Protein AF-A0AAP3EVP5-F1 (afdb_monomer_lite)

Structure (mmCIF, N/CA/C/O backbone):
data_AF-A0AAP3EVP5-F1
#
_entry.id   AF-A0AAP3EVP5-F1
#
loop_
_atom_site.group_PDB
_atom_site.id
_atom_site.type_symbol
_atom_site.label_atom_id
_atom_site.label_alt_id
_atom_site.label_comp_id
_atom_site.label_asym_id
_atom_site.label_entity_id
_atom_site.label_seq_id
_atom_site.pdbx_PDB_ins_code
_atom_site.Cartn_x
_atom_site.Cartn_y
_atom_site.Cartn_z
_atom_site.occupancy
_atom_site.B_iso_or_equiv
_atom_site.auth_seq_id
_atom_site.auth_comp_id
_atom_site.auth_asym_id
_atom_site.auth_atom_id
_atom_site.pdbx_PDB_model_num
ATOM 1 N N . MET A 1 1 ? 20.052 -10.748 -18.688 1.00 80.50 1 MET A N 1
ATOM 2 C CA . MET A 1 1 ? 20.370 -9.342 -18.989 1.00 80.50 1 MET A CA 1
ATOM 3 C C . MET A 1 1 ? 20.156 -8.560 -17.713 1.00 80.50 1 MET A C 1
ATOM 5 O O . MET A 1 1 ? 19.118 -8.753 -17.091 1.00 80.50 1 MET A O 1
ATOM 9 N N . THR A 1 2 ? 21.142 -7.789 -17.277 1.00 87.25 2 THR A N 1
ATOM 10 C CA . THR A 1 2 ? 21.149 -7.128 -15.968 1.00 87.25 2 THR A CA 1
ATOM 11 C C . THR A 1 2 ? 20.485 -5.753 -16.014 1.00 87.25 2 THR A C 1
ATOM 13 O O . THR A 1 2 ? 20.243 -5.170 -17.075 1.00 87.25 2 THR A O 1
ATOM 16 N N . ARG A 1 3 ? 20.226 -5.201 -14.826 1.00 86.94 3 ARG A N 1
ATOM 17 C CA . ARG A 1 3 ? 19.768 -3.822 -14.646 1.00 86.94 3 ARG A CA 1
ATOM 18 C C . ARG A 1 3 ? 20.728 -2.803 -15.273 1.00 86.94 3 ARG A C 1
ATOM 20 O O . ARG A 1 3 ? 20.274 -1.895 -15.963 1.00 86.94 3 ARG A O 1
ATOM 27 N N . GLU A 1 4 ? 22.036 -2.974 -15.092 1.00 89.00 4 GLU A N 1
ATOM 28 C CA . GLU A 1 4 ? 23.057 -2.076 -15.650 1.00 89.00 4 GLU A CA 1
ATOM 29 C C . GLU A 1 4 ? 23.108 -2.124 -17.184 1.00 89.00 4 GLU A C 1
ATOM 31 O O . GLU A 1 4 ? 23.185 -1.080 -17.832 1.00 89.00 4 GLU A O 1
ATOM 36 N N . GLU A 1 5 ? 22.996 -3.319 -17.777 1.00 90.62 5 GLU A N 1
ATOM 37 C CA . GLU A 1 5 ? 22.924 -3.502 -19.233 1.00 90.62 5 GLU A CA 1
ATOM 38 C C . GLU A 1 5 ? 21.717 -2.758 -19.823 1.00 90.62 5 GLU A C 1
ATOM 40 O O . GLU A 1 5 ? 21.868 -1.988 -20.773 1.00 90.62 5 GLU A O 1
ATOM 45 N N . LEU A 1 6 ? 20.535 -2.916 -19.217 1.00 92.00 6 LEU A N 1
ATOM 46 C CA . LEU A 1 6 ? 19.317 -2.208 -19.623 1.00 92.00 6 LEU A CA 1
ATOM 47 C C . LEU A 1 6 ? 19.470 -0.686 -19.503 1.00 92.00 6 LEU A C 1
ATOM 49 O O . LEU A 1 6 ? 19.097 0.040 -20.425 1.00 92.00 6 LEU A O 1
ATOM 53 N N . ILE A 1 7 ? 20.037 -0.191 -18.398 1.00 91.25 7 ILE A N 1
ATOM 54 C CA . ILE A 1 7 ? 20.274 1.246 -18.182 1.00 91.25 7 ILE A CA 1
ATOM 55 C C . ILE A 1 7 ? 21.227 1.812 -19.244 1.00 91.25 7 ILE A C 1
ATOM 57 O O . ILE A 1 7 ? 20.976 2.902 -19.760 1.00 91.25 7 ILE A O 1
ATOM 61 N N . LYS A 1 8 ? 22.273 1.059 -19.607 1.00 93.00 8 LYS A N 1
ATOM 62 C CA . LYS A 1 8 ? 23.271 1.440 -20.616 1.00 93.00 8 LYS A CA 1
ATOM 63 C C . LYS A 1 8 ? 22.720 1.447 -22.047 1.00 93.00 8 LYS A C 1
ATOM 65 O O . LYS A 1 8 ? 23.121 2.305 -22.827 1.00 93.00 8 LYS A O 1
ATOM 70 N N . ILE A 1 9 ? 21.809 0.530 -22.383 1.00 93.38 9 ILE A N 1
ATOM 71 C CA . ILE A 1 9 ? 21.060 0.541 -23.656 1.00 93.38 9 ILE A CA 1
ATOM 72 C C . ILE A 1 9 ? 20.069 1.720 -23.683 1.00 93.38 9 ILE A C 1
ATOM 74 O O . ILE A 1 9 ? 19.937 2.434 -24.675 1.00 93.38 9 ILE A O 1
ATOM 78 N N . GLY A 1 10 ? 19.412 1.980 -22.552 1.00 90.44 10 GLY A N 1
ATOM 79 C CA . GLY A 1 10 ? 18.646 3.196 -22.322 1.00 90.44 10 GLY A CA 1
ATOM 80 C C . GLY A 1 10 ? 17.184 3.152 -22.780 1.00 90.44 10 GLY A C 1
ATOM 81 O O . GLY A 1 10 ? 16.740 2.335 -23.591 1.00 90.44 10 GLY A O 1
ATOM 82 N N . LYS A 1 11 ? 16.410 4.097 -22.233 1.00 92.25 11 LYS A N 1
ATOM 83 C CA . LYS A 1 11 ? 14.936 4.094 -22.217 1.00 92.25 11 LYS A CA 1
ATOM 84 C C . LYS A 1 11 ? 14.270 3.815 -23.571 1.00 92.25 11 LYS A C 1
ATOM 86 O O . LYS A 1 11 ? 13.261 3.116 -23.625 1.00 92.25 11 LYS A O 1
ATOM 91 N N . ARG A 1 12 ? 14.777 4.411 -24.657 1.00 91.12 12 ARG A N 1
ATOM 92 C CA . ARG A 1 12 ? 14.106 4.398 -25.970 1.00 91.12 12 ARG A CA 1
ATOM 93 C C . ARG A 1 12 ? 14.191 3.036 -26.655 1.00 91.12 12 ARG A C 1
ATOM 95 O O . ARG A 1 12 ? 13.197 2.590 -27.217 1.00 91.12 12 ARG A O 1
ATOM 102 N N . GLU A 1 13 ? 15.345 2.382 -26.598 1.00 91.44 13 GLU A N 1
ATOM 103 C CA . GLU A 1 13 ? 15.546 1.078 -27.238 1.00 91.44 13 GLU A CA 1
ATOM 104 C C . GLU A 1 13 ? 14.876 -0.037 -26.431 1.00 91.44 13 GLU A C 1
ATOM 106 O O . GLU A 1 13 ? 14.191 -0.884 -27.010 1.00 91.44 13 GLU A O 1
ATOM 111 N N . VAL A 1 14 ? 14.946 0.040 -25.094 1.00 92.06 14 VAL A N 1
ATOM 112 C CA . VAL A 1 14 ? 14.246 -0.893 -24.197 1.00 92.06 14 VAL A CA 1
ATOM 113 C C . VAL A 1 14 ? 12.721 -0.819 -24.356 1.00 92.06 14 VAL A C 1
ATOM 115 O O . VAL A 1 14 ? 12.060 -1.852 -24.331 1.00 92.06 14 VAL A O 1
ATOM 118 N N . ARG A 1 15 ? 12.140 0.370 -24.583 1.00 91.00 15 ARG A N 1
ATOM 119 C CA . ARG A 1 15 ? 10.693 0.509 -24.852 1.00 91.00 15 ARG A CA 1
ATOM 120 C C . ARG A 1 15 ? 10.271 -0.104 -26.189 1.00 91.00 15 ARG A C 1
ATOM 122 O O . ARG A 1 15 ? 9.171 -0.638 -26.298 1.00 91.00 15 ARG A O 1
ATOM 129 N N . ASN A 1 16 ? 11.115 0.039 -27.208 1.00 91.06 16 ASN A N 1
ATOM 130 C CA . ASN A 1 16 ? 10.747 -0.200 -28.605 1.00 91.06 16 ASN A CA 1
ATOM 131 C C . ASN A 1 16 ? 11.041 -1.628 -29.094 1.00 91.06 16 ASN A C 1
ATOM 133 O O . ASN A 1 16 ? 10.683 -1.960 -30.222 1.00 91.06 16 ASN A O 1
ATOM 137 N N . SER A 1 17 ? 11.686 -2.467 -28.281 1.00 92.25 17 SER A N 1
ATOM 138 C CA . SER A 1 17 ? 12.039 -3.844 -28.638 1.00 92.25 17 SER A CA 1
ATOM 139 C C . SER A 1 17 ? 11.478 -4.837 -27.618 1.00 92.25 17 SER A C 1
ATOM 141 O O . SER A 1 17 ? 11.663 -4.693 -26.411 1.00 92.25 17 SER A O 1
ATOM 143 N N . ALA A 1 18 ? 10.761 -5.855 -28.105 1.00 90.44 18 ALA A N 1
ATOM 144 C CA . ALA A 1 18 ? 10.004 -6.771 -27.248 1.00 90.44 18 ALA A CA 1
ATOM 145 C C . ALA A 1 18 ? 10.896 -7.537 -26.254 1.00 90.44 18 ALA A C 1
ATOM 147 O O . ALA A 1 18 ? 10.568 -7.619 -25.073 1.00 90.44 18 ALA A O 1
ATOM 148 N N . SER A 1 19 ? 12.054 -8.022 -26.710 1.00 92.25 19 SER A N 1
ATOM 149 C CA . SER A 1 19 ? 13.013 -8.777 -25.894 1.00 92.25 19 SER A CA 1
ATOM 150 C C . SER A 1 19 ? 13.627 -7.948 -24.761 1.00 92.25 19 SER A C 1
ATOM 152 O O . SER A 1 19 ? 13.740 -8.437 -23.637 1.00 92.25 19 SER A O 1
ATOM 154 N N . LEU A 1 20 ? 13.983 -6.684 -25.017 1.00 92.62 20 LEU A N 1
ATOM 155 C CA . LEU A 1 20 ? 14.484 -5.790 -23.968 1.00 92.62 20 LEU A CA 1
ATOM 156 C C . LEU A 1 20 ? 13.368 -5.381 -23.001 1.00 92.62 20 LEU A C 1
ATOM 158 O O . LEU A 1 20 ? 13.608 -5.288 -21.799 1.00 92.62 20 LEU A O 1
ATOM 162 N N . LEU A 1 21 ? 12.142 -5.183 -23.496 1.00 92.00 21 LEU A N 1
ATOM 163 C CA . LEU A 1 21 ? 10.987 -4.863 -22.658 1.00 92.00 21 LEU A CA 1
ATOM 164 C C . LEU A 1 21 ? 10.613 -6.025 -21.720 1.00 92.00 21 LEU A C 1
ATOM 166 O O . LEU A 1 21 ? 10.179 -5.791 -20.593 1.00 92.00 21 LEU A O 1
ATOM 170 N N . GLU A 1 22 ? 10.792 -7.274 -22.154 1.00 91.50 22 GLU A N 1
ATOM 171 C CA . GLU A 1 22 ? 10.637 -8.462 -21.307 1.00 91.50 22 GLU A CA 1
ATOM 172 C C . GLU A 1 22 ? 11.766 -8.594 -20.281 1.00 91.50 22 GLU A C 1
ATOM 174 O O . GLU A 1 22 ? 11.477 -8.762 -19.096 1.00 91.50 22 GLU A O 1
ATOM 179 N N . ALA A 1 23 ? 13.026 -8.407 -20.686 1.00 92.19 23 ALA A N 1
ATOM 180 C CA . ALA A 1 23 ? 14.152 -8.348 -19.750 1.00 92.19 23 ALA A CA 1
ATOM 181 C C . ALA A 1 23 ? 13.962 -7.249 -18.684 1.00 92.19 23 ALA A C 1
ATOM 183 O O . ALA A 1 23 ? 14.201 -7.482 -17.500 1.00 92.19 23 ALA A O 1
ATOM 184 N N . TYR A 1 24 ? 13.448 -6.080 -19.078 1.00 92.75 24 TYR A N 1
ATOM 185 C CA . TYR A 1 24 ? 13.076 -5.000 -18.164 1.00 92.75 24 TYR A CA 1
ATOM 186 C C . TYR A 1 24 ? 11.949 -5.394 -17.201 1.00 92.75 24 TYR A C 1
ATOM 188 O O . TYR A 1 24 ? 12.058 -5.104 -16.014 1.00 92.75 24 TYR A O 1
ATOM 196 N N . LYS A 1 25 ? 10.894 -6.091 -17.652 1.00 91.19 25 LYS A N 1
ATOM 197 C CA . LYS A 1 25 ? 9.834 -6.592 -16.751 1.00 91.19 25 LYS A CA 1
ATOM 198 C C . LYS A 1 25 ? 10.385 -7.549 -15.692 1.00 91.19 25 LYS A C 1
ATOM 200 O O . LYS A 1 25 ? 9.933 -7.486 -14.551 1.00 91.19 25 LYS A O 1
ATOM 205 N N . VAL A 1 26 ? 11.334 -8.414 -16.060 1.00 91.44 26 VAL A N 1
ATOM 206 C CA . VAL A 1 26 ? 11.997 -9.341 -15.128 1.00 91.44 26 VAL A CA 1
ATOM 207 C C . VAL A 1 26 ? 12.836 -8.560 -14.115 1.00 91.44 26 VAL A C 1
ATOM 209 O O . VAL A 1 26 ? 12.528 -8.615 -12.928 1.00 91.44 26 VAL A O 1
ATOM 212 N N . ALA A 1 27 ? 13.783 -7.737 -14.574 1.00 89.69 27 ALA A N 1
ATOM 213 C CA . ALA A 1 27 ? 14.653 -6.950 -13.695 1.00 89.69 27 ALA A CA 1
ATOM 214 C C . ALA A 1 27 ? 13.875 -5.963 -12.799 1.00 89.69 27 ALA A C 1
ATOM 216 O O . ALA A 1 27 ? 14.237 -5.738 -11.648 1.00 89.69 27 ALA A O 1
ATOM 217 N N . TYR A 1 28 ? 12.777 -5.382 -13.293 1.00 89.69 28 TYR A N 1
ATOM 218 C CA . TYR A 1 28 ? 11.894 -4.529 -12.491 1.00 89.69 28 TYR A CA 1
ATOM 219 C C . TYR A 1 28 ? 11.152 -5.341 -11.417 1.00 89.69 28 TYR A C 1
ATOM 221 O O . TYR A 1 28 ? 11.022 -4.881 -10.284 1.00 89.69 28 TYR A O 1
ATOM 229 N N . LYS A 1 29 ? 10.694 -6.561 -11.736 1.00 87.81 29 LYS A N 1
ATOM 230 C CA . LYS A 1 29 ? 10.041 -7.451 -10.765 1.00 87.81 29 LYS A CA 1
ATOM 231 C C . LYS A 1 29 ? 11.017 -7.956 -9.701 1.00 87.81 29 LYS A C 1
ATOM 233 O O . LYS A 1 29 ? 10.625 -8.048 -8.545 1.00 87.81 29 LYS A O 1
ATOM 238 N N . GLU A 1 30 ? 12.258 -8.258 -10.068 1.00 86.12 30 GLU A N 1
ATOM 239 C CA . GLU A 1 30 ? 13.324 -8.607 -9.118 1.00 86.12 30 GLU A CA 1
ATOM 240 C C . GLU A 1 30 ? 13.597 -7.441 -8.156 1.00 86.12 30 GLU A C 1
ATOM 242 O O . GLU A 1 30 ? 13.648 -7.634 -6.946 1.00 86.12 30 GLU A O 1
ATOM 247 N N . LEU A 1 31 ? 13.669 -6.214 -8.682 1.00 84.00 31 LEU A N 1
ATOM 248 C CA . LEU A 1 31 ? 13.986 -5.010 -7.914 1.00 84.00 31 LEU A CA 1
ATOM 249 C C . LEU A 1 31 ? 12.838 -4.512 -7.013 1.00 84.00 31 LEU A C 1
ATOM 251 O O . LEU A 1 31 ? 13.094 -4.002 -5.927 1.00 84.00 31 LEU A O 1
ATOM 255 N N . PHE A 1 32 ? 11.578 -4.628 -7.451 1.00 83.00 32 PHE A N 1
ATOM 256 C CA . PHE A 1 32 ? 10.405 -4.057 -6.762 1.00 83.00 32 PHE A CA 1
ATOM 257 C C . PHE A 1 32 ? 9.359 -5.095 -6.299 1.00 83.00 32 PHE A C 1
ATOM 259 O O . PHE A 1 32 ? 8.282 -4.718 -5.828 1.00 83.00 32 PHE A O 1
ATOM 266 N N . GLY A 1 33 ? 9.600 -6.393 -6.492 1.00 79.94 33 GLY A N 1
ATOM 267 C CA . GLY A 1 33 ? 8.668 -7.488 -6.176 1.00 79.94 33 GLY A CA 1
ATOM 268 C C . GLY A 1 33 ? 7.439 -7.614 -7.097 1.00 79.94 33 GLY A C 1
ATOM 269 O O . GLY A 1 33 ? 6.710 -8.604 -7.018 1.00 79.94 33 GLY A O 1
ATOM 270 N N . HIS A 1 34 ? 7.190 -6.649 -7.990 1.00 82.25 34 HIS A N 1
ATOM 271 C CA . HIS A 1 34 ? 6.000 -6.583 -8.848 1.00 82.25 34 HIS A CA 1
ATOM 272 C C . HIS A 1 34 ? 6.337 -6.118 -10.271 1.00 82.25 34 HIS A C 1
ATOM 274 O O . HIS A 1 34 ? 7.336 -5.448 -10.494 1.00 82.25 34 HIS A O 1
ATOM 280 N N . ILE A 1 35 ? 5.490 -6.462 -11.245 1.00 85.38 35 ILE A N 1
ATOM 281 C CA . ILE A 1 35 ? 5.608 -6.007 -12.644 1.00 85.38 35 ILE A CA 1
ATOM 282 C C . ILE A 1 35 ? 4.896 -4.642 -12.782 1.00 85.38 35 ILE A C 1
ATOM 284 O O . ILE A 1 35 ? 3.861 -4.460 -12.134 1.00 85.38 35 ILE A O 1
ATOM 288 N N . PRO A 1 36 ? 5.378 -3.687 -13.609 1.00 81.50 36 PRO A N 1
ATOM 289 C CA . PRO A 1 36 ? 4.690 -2.408 -13.806 1.00 81.50 36 PRO A CA 1
ATOM 290 C C . PRO A 1 36 ? 3.262 -2.598 -14.355 1.00 81.50 36 PRO A C 1
ATOM 292 O O . PRO A 1 36 ? 3.080 -3.403 -15.274 1.00 81.50 36 PRO A O 1
ATOM 295 N N . PRO A 1 37 ? 2.254 -1.844 -13.870 1.00 74.56 37 PRO A N 1
ATOM 296 C CA . PRO A 1 37 ? 0.842 -2.098 -14.181 1.00 74.56 37 PRO A CA 1
ATOM 297 C C . PRO A 1 37 ? 0.492 -1.895 -15.662 1.00 74.56 37 PRO A C 1
ATOM 299 O O . PRO A 1 37 ? -0.393 -2.569 -16.182 1.00 74.56 37 PRO A O 1
ATOM 302 N N . CYS A 1 38 ? 1.194 -1.003 -16.370 1.00 81.69 38 CYS A N 1
ATOM 303 C CA . CYS A 1 38 ? 1.135 -0.930 -17.827 1.00 81.69 38 CYS A CA 1
ATOM 304 C C . CYS A 1 38 ? 2.479 -0.470 -18.415 1.00 81.69 38 CYS A C 1
ATOM 306 O O . CYS A 1 38 ? 2.752 0.726 -18.525 1.00 81.69 38 CYS A O 1
ATOM 308 N N . THR A 1 39 ? 3.284 -1.416 -18.911 1.00 79.50 39 THR A N 1
ATOM 309 C CA . THR A 1 39 ? 4.597 -1.147 -19.543 1.00 79.50 39 THR A CA 1
ATOM 310 C C . THR A 1 39 ? 4.547 -0.343 -20.850 1.00 79.50 39 THR A C 1
ATOM 312 O O . THR A 1 39 ? 5.590 -0.091 -21.441 1.00 79.50 39 THR A O 1
ATOM 315 N N . GLY A 1 40 ? 3.363 0.061 -21.320 1.00 78.50 40 GLY A N 1
ATOM 316 C CA . GLY A 1 40 ? 3.199 1.058 -22.384 1.00 78.50 40 GLY A CA 1
ATOM 317 C C . GLY A 1 40 ? 2.794 2.445 -21.864 1.00 78.50 40 GLY A C 1
ATOM 318 O O . GLY A 1 40 ? 3.265 3.450 -22.396 1.00 78.50 40 GLY A O 1
ATOM 319 N N . CYS A 1 41 ? 1.965 2.487 -20.814 1.00 83.06 41 CYS A N 1
ATOM 320 C CA . CYS A 1 41 ? 1.294 3.678 -20.292 1.00 83.06 41 CYS A CA 1
ATOM 321 C C . CYS A 1 41 ? 2.154 4.426 -19.262 1.00 83.06 41 CYS A C 1
ATOM 323 O O . CYS A 1 41 ? 2.320 5.637 -19.351 1.00 83.06 41 CYS A O 1
ATOM 325 N N . THR A 1 42 ? 2.705 3.703 -18.281 1.00 86.44 42 THR A N 1
ATOM 326 C CA . THR A 1 42 ? 3.456 4.273 -17.146 1.00 86.44 42 THR A CA 1
ATOM 327 C C . THR A 1 42 ? 4.973 4.163 -17.315 1.00 86.44 42 THR A C 1
ATOM 329 O O . THR A 1 42 ? 5.722 4.673 -16.482 1.00 86.44 42 THR A O 1
ATOM 332 N N . PHE A 1 43 ? 5.430 3.576 -18.430 1.00 91.06 43 PHE A N 1
ATOM 333 C CA . PHE A 1 43 ? 6.831 3.247 -18.717 1.00 91.06 43 PHE A CA 1
ATOM 334 C C . PHE A 1 43 ? 7.823 4.380 -18.435 1.00 91.06 43 PHE A C 1
ATOM 336 O O . PHE A 1 43 ? 8.871 4.132 -17.859 1.00 91.06 43 PHE A O 1
ATOM 343 N N . ASP A 1 44 ? 7.518 5.629 -18.795 1.00 89.19 44 ASP A N 1
ATOM 344 C CA . ASP A 1 44 ? 8.443 6.745 -18.561 1.00 89.19 44 ASP A CA 1
ATOM 345 C C . ASP A 1 44 ? 8.611 7.092 -17.070 1.00 89.19 44 ASP A C 1
ATOM 347 O O . ASP A 1 44 ? 9.689 7.521 -16.659 1.00 89.19 44 ASP A O 1
ATOM 351 N N . SER A 1 45 ? 7.578 6.869 -16.251 1.00 87.62 45 SER A N 1
ATOM 352 C CA . SER A 1 45 ? 7.650 7.002 -14.791 1.00 87.62 45 SER A CA 1
ATOM 353 C C . SER A 1 45 ? 8.366 5.804 -14.170 1.00 87.62 45 SER A C 1
ATOM 355 O O . SER A 1 45 ? 9.268 5.976 -13.352 1.00 87.62 45 SER A O 1
ATOM 357 N N . ASP A 1 46 ? 8.011 4.591 -14.593 1.00 88.62 46 ASP A N 1
ATOM 358 C CA . ASP A 1 46 ? 8.560 3.349 -14.042 1.00 88.62 46 ASP A CA 1
ATOM 359 C C . ASP A 1 46 ? 10.026 3.138 -14.447 1.00 88.62 46 ASP A C 1
ATOM 361 O O . ASP A 1 46 ? 10.823 2.638 -13.657 1.00 88.62 46 ASP A O 1
ATOM 365 N N . TRP A 1 47 ? 10.436 3.615 -15.623 1.00 91.38 47 TRP A N 1
ATOM 366 C CA . TRP A 1 47 ? 11.841 3.725 -16.009 1.00 91.38 47 TRP A CA 1
ATOM 367 C C . TRP A 1 47 ? 12.604 4.672 -15.080 1.00 91.38 47 TRP A C 1
ATOM 369 O O . TRP A 1 47 ? 13.662 4.323 -14.564 1.00 91.38 47 TRP A O 1
ATOM 379 N N . ASN A 1 48 ? 12.051 5.857 -14.807 1.00 90.06 48 ASN A N 1
ATOM 380 C CA . ASN A 1 48 ? 12.686 6.819 -13.909 1.00 90.06 48 ASN A CA 1
ATOM 381 C C . ASN A 1 48 ? 12.779 6.293 -12.463 1.00 90.06 48 ASN A C 1
ATOM 383 O O . ASN A 1 48 ? 13.735 6.625 -11.766 1.00 90.06 48 ASN A O 1
ATOM 387 N N . LYS A 1 49 ? 11.855 5.431 -12.015 1.00 87.38 49 LYS A N 1
ATOM 388 C CA . LYS A 1 49 ? 11.998 4.679 -10.753 1.00 87.38 49 LYS A CA 1
ATOM 389 C C . LYS A 1 49 ? 13.119 3.641 -10.855 1.00 87.38 49 LYS A C 1
ATOM 391 O O . LYS A 1 49 ? 13.979 3.594 -9.988 1.00 87.38 49 LYS A O 1
ATOM 396 N N . PHE A 1 50 ? 13.143 2.850 -11.928 1.00 88.81 50 PHE A N 1
ATOM 397 C CA . PHE A 1 50 ? 14.111 1.771 -12.158 1.00 88.81 50 PHE A CA 1
ATOM 398 C C . PHE A 1 50 ? 15.571 2.246 -12.245 1.00 88.81 50 PHE A C 1
ATOM 400 O O . PHE A 1 50 ? 16.467 1.544 -11.776 1.00 88.81 50 PHE A O 1
ATOM 407 N N . ILE A 1 51 ? 15.831 3.442 -12.788 1.00 90.44 51 ILE A N 1
ATOM 408 C CA . ILE A 1 51 ? 17.190 4.014 -12.821 1.00 90.44 51 ILE A CA 1
ATOM 409 C C . ILE A 1 51 ? 17.593 4.653 -11.485 1.00 90.44 51 ILE A C 1
ATOM 411 O O . ILE A 1 51 ? 18.720 4.460 -11.048 1.00 90.44 51 ILE A O 1
ATOM 415 N N . ASN A 1 52 ? 16.678 5.358 -10.806 1.00 84.62 52 ASN A N 1
ATOM 416 C CA . ASN A 1 52 ? 16.973 6.048 -9.540 1.00 84.62 52 ASN A CA 1
ATOM 417 C C . ASN A 1 52 ? 16.857 5.143 -8.301 1.00 84.62 52 ASN A C 1
ATOM 419 O O . ASN A 1 52 ? 17.207 5.550 -7.194 1.00 84.62 52 ASN A O 1
ATOM 423 N N . ALA A 1 53 ? 16.362 3.919 -8.479 1.00 77.75 53 ALA A N 1
ATOM 424 C CA . ALA A 1 53 ? 16.376 2.867 -7.482 1.00 77.75 53 ALA A CA 1
ATOM 425 C C . ALA A 1 53 ? 17.797 2.640 -6.948 1.00 77.75 53 ALA A C 1
ATOM 427 O O . ALA A 1 53 ? 18.706 2.268 -7.688 1.00 77.75 53 ALA A O 1
ATOM 428 N N . ASN A 1 54 ? 17.985 2.824 -5.648 1.00 68.12 54 ASN A N 1
ATOM 429 C CA . ASN A 1 54 ? 19.178 2.348 -4.967 1.00 68.12 54 ASN A CA 1
ATOM 430 C C . ASN A 1 54 ? 18.786 1.042 -4.274 1.00 68.12 54 ASN A C 1
ATOM 432 O O . ASN A 1 54 ? 17.816 1.041 -3.518 1.00 68.12 54 ASN A O 1
ATOM 436 N N . GLU A 1 55 ? 19.484 -0.061 -4.539 1.00 57.69 55 GLU A N 1
ATOM 437 C CA . GLU A 1 55 ? 19.109 -1.390 -4.018 1.00 57.69 55 GLU A CA 1
ATOM 438 C C . GLU A 1 55 ? 19.089 -1.397 -2.479 1.00 57.69 55 GLU A C 1
ATOM 440 O O . GLU A 1 55 ? 18.149 -1.896 -1.869 1.00 57.69 55 GLU A O 1
ATOM 445 N N . ASN A 1 56 ? 20.009 -0.652 -1.857 1.00 54.44 56 ASN A N 1
ATOM 446 C CA . ASN A 1 56 ? 20.046 -0.392 -0.412 1.00 54.44 56 ASN A CA 1
ATOM 447 C C . ASN A 1 56 ? 18.791 0.315 0.157 1.00 54.44 56 ASN A C 1
ATOM 449 O O . ASN A 1 56 ? 18.547 0.244 1.362 1.00 54.44 56 ASN A O 1
ATOM 453 N N . ASN A 1 57 ? 18.006 1.002 -0.684 1.00 51.97 57 ASN A N 1
ATOM 454 C CA . ASN A 1 57 ? 16.786 1.718 -0.293 1.00 51.97 57 ASN A CA 1
ATOM 455 C C . ASN A 1 57 ? 15.496 0.946 -0.611 1.00 51.97 57 ASN A C 1
ATOM 457 O O . ASN A 1 57 ? 14.455 1.277 -0.045 1.00 51.97 57 ASN A O 1
ATOM 461 N N . ILE A 1 58 ? 15.524 -0.073 -1.480 1.00 54.00 58 ILE A N 1
ATOM 462 C CA . ILE A 1 58 ? 14.338 -0.894 -1.768 1.00 54.00 58 ILE A CA 1
ATOM 463 C C . ILE A 1 58 ? 14.346 -2.114 -0.850 1.00 54.00 58 ILE A C 1
ATOM 465 O O . ILE A 1 58 ? 14.503 -3.258 -1.268 1.00 54.00 58 ILE A O 1
ATOM 469 N N . LYS A 1 59 ? 14.134 -1.851 0.443 1.00 49.31 59 LYS A N 1
ATOM 470 C CA . LYS A 1 59 ? 13.839 -2.891 1.433 1.00 49.31 59 LYS A CA 1
ATOM 471 C C . LYS A 1 59 ? 12.419 -3.424 1.234 1.00 49.31 59 LYS A C 1
ATOM 473 O O . LYS A 1 59 ? 11.518 -3.159 2.029 1.00 49.31 59 LYS A O 1
ATOM 478 N N . THR A 1 60 ? 12.225 -4.204 0.174 1.00 49.78 60 THR A N 1
ATOM 479 C CA . THR A 1 60 ? 11.112 -5.153 0.093 1.00 49.78 60 THR A CA 1
ATOM 480 C C . THR A 1 60 ? 11.346 -6.189 1.191 1.00 49.78 60 THR A C 1
ATOM 482 O O . THR A 1 60 ? 12.117 -7.119 0.993 1.00 49.78 60 THR A O 1
ATOM 485 N N . MET A 1 61 ? 10.774 -5.982 2.384 1.00 51.44 61 MET A N 1
ATOM 486 C CA . MET A 1 61 ? 11.023 -6.883 3.515 1.00 51.44 61 MET A CA 1
ATOM 487 C C . MET A 1 61 ? 10.517 -8.286 3.178 1.00 51.44 61 MET A C 1
ATOM 489 O O . MET A 1 61 ? 9.318 -8.479 2.971 1.00 51.44 61 MET A O 1
ATOM 493 N N . GLU A 1 62 ? 11.445 -9.241 3.103 1.00 57.12 62 GLU A N 1
ATOM 494 C CA . GLU A 1 62 ? 11.182 -10.616 2.660 1.00 57.12 62 GLU A CA 1
ATOM 495 C C . GLU A 1 62 ? 10.282 -11.375 3.643 1.00 57.12 62 GLU A C 1
ATOM 497 O O . GLU A 1 62 ? 9.470 -12.202 3.231 1.00 57.12 62 GLU A O 1
ATOM 502 N N . ASN A 1 63 ? 10.371 -11.026 4.930 1.00 65.00 63 ASN A N 1
ATOM 503 C CA . ASN A 1 63 ? 9.525 -11.544 5.996 1.00 65.00 63 ASN A CA 1
ATOM 504 C C . ASN A 1 63 ? 8.609 -10.426 6.519 1.00 65.00 63 ASN A C 1
ATOM 506 O O . ASN A 1 63 ? 9.089 -9.416 7.034 1.00 65.00 63 ASN A O 1
ATOM 510 N N . LYS A 1 64 ? 7.294 -10.633 6.399 1.00 75.44 64 LYS A N 1
ATOM 511 C CA . LYS A 1 64 ? 6.245 -9.910 7.136 1.00 75.44 64 LYS A CA 1
ATOM 512 C C . LYS A 1 64 ? 5.441 -10.952 7.906 1.00 75.44 64 LYS A C 1
ATOM 514 O O . LYS A 1 64 ? 5.155 -12.002 7.326 1.00 75.44 64 LYS A O 1
ATOM 519 N N . THR A 1 65 ? 5.072 -10.701 9.160 1.00 84.81 65 THR A N 1
ATOM 520 C CA . THR A 1 65 ? 4.266 -11.682 9.924 1.00 84.81 65 THR A CA 1
ATOM 521 C C . THR A 1 65 ? 2.778 -11.562 9.575 1.00 84.81 65 THR A C 1
ATOM 523 O O . THR A 1 65 ? 2.061 -12.561 9.476 1.00 84.81 65 THR A O 1
ATOM 526 N N . PHE A 1 66 ? 2.332 -10.338 9.276 1.00 85.88 66 PHE A N 1
ATOM 527 C CA . PHE A 1 66 ? 0.958 -10.032 8.891 1.00 85.88 66 PHE A CA 1
ATOM 528 C C . PHE A 1 66 ? 0.628 -10.319 7.418 1.00 85.88 66 PHE A C 1
ATOM 530 O O . PHE A 1 66 ? 1.483 -10.386 6.532 1.00 85.88 66 PHE A O 1
ATOM 537 N N . LYS A 1 67 ? -0.676 -10.385 7.127 1.00 86.75 67 LYS A N 1
ATOM 538 C CA . LYS A 1 67 ? -1.222 -10.452 5.768 1.00 86.75 67 LYS A CA 1
ATOM 539 C C . LYS A 1 67 ? -2.514 -9.652 5.665 1.00 86.75 67 LYS A C 1
ATOM 541 O O . LYS A 1 67 ? -3.460 -9.921 6.397 1.00 86.75 67 LYS A O 1
ATOM 546 N N . LEU A 1 68 ? -2.575 -8.715 4.725 1.00 89.44 68 LEU A N 1
ATOM 547 C CA . LEU A 1 68 ? -3.766 -7.909 4.432 1.00 89.44 68 LEU A CA 1
ATOM 548 C C . LEU A 1 68 ? -4.757 -8.672 3.535 1.00 89.44 68 LEU A C 1
ATOM 550 O O . LEU A 1 68 ? -4.386 -9.650 2.877 1.00 89.44 68 LEU A O 1
ATOM 554 N N . PHE A 1 69 ? -6.010 -8.214 3.490 1.00 86.62 69 PHE A N 1
ATOM 555 C CA . PHE A 1 69 ? -6.978 -8.655 2.476 1.00 86.62 69 PHE A CA 1
ATOM 556 C C . PHE A 1 69 ? -6.776 -7.964 1.117 1.00 86.62 69 PHE A C 1
ATOM 558 O O . PHE A 1 69 ? -6.895 -8.631 0.090 1.00 86.62 69 PHE A O 1
ATOM 565 N N . ASP A 1 70 ? -6.426 -6.673 1.099 1.00 86.06 70 ASP A N 1
ATOM 566 C CA . ASP A 1 70 ? -6.163 -5.902 -0.123 1.00 86.06 70 ASP A CA 1
ATOM 567 C C . ASP A 1 70 ? -4.813 -5.173 -0.038 1.00 86.06 70 ASP A C 1
ATOM 569 O O . ASP A 1 70 ? -4.622 -4.237 0.732 1.00 86.06 70 ASP A O 1
ATOM 573 N N . ASN A 1 71 ? -3.851 -5.585 -0.862 1.00 85.62 71 ASN A N 1
ATOM 574 C CA . ASN A 1 71 ? -2.524 -4.969 -0.882 1.00 85.62 71 ASN A CA 1
ATOM 575 C C . ASN A 1 71 ? -2.465 -3.668 -1.713 1.00 85.62 71 ASN A C 1
ATOM 577 O O . ASN A 1 71 ? -1.433 -2.997 -1.696 1.00 85.62 71 ASN A O 1
ATOM 581 N N . SER A 1 72 ? -3.506 -3.331 -2.478 1.00 81.00 72 SER A N 1
ATOM 582 C CA . SER A 1 72 ? -3.491 -2.246 -3.471 1.00 81.00 72 SER A CA 1
ATOM 583 C C . SER A 1 72 ? -3.879 -0.873 -2.912 1.00 81.00 72 SER A C 1
ATOM 585 O O . SER A 1 72 ? -3.443 0.148 -3.447 1.00 81.00 72 SER A O 1
ATOM 587 N N . ILE A 1 73 ? -4.656 -0.835 -1.827 1.00 86.00 73 ILE A N 1
ATOM 588 C CA . ILE A 1 73 ? -5.177 0.401 -1.227 1.00 86.00 73 ILE A CA 1
ATOM 589 C C . ILE A 1 73 ? -4.148 1.138 -0.351 1.00 86.00 73 ILE A C 1
ATOM 591 O O . ILE A 1 73 ? -3.122 0.586 0.060 1.00 86.00 73 ILE A O 1
ATOM 595 N N . ILE A 1 74 ? -4.441 2.413 -0.063 1.00 91.25 74 ILE A N 1
ATOM 596 C CA . ILE A 1 74 ? -3.642 3.279 0.813 1.00 91.25 74 ILE A CA 1
ATOM 597 C C . ILE A 1 74 ? -4.189 3.211 2.241 1.00 91.25 74 ILE A C 1
ATOM 599 O O . ILE A 1 74 ? -5.267 3.725 2.538 1.00 91.25 74 ILE A O 1
ATOM 603 N N . TYR A 1 75 ? -3.392 2.657 3.143 1.00 92.81 75 TYR A N 1
ATOM 604 C CA . TYR A 1 75 ? -3.655 2.617 4.574 1.00 92.81 75 TYR A CA 1
ATOM 605 C C . TYR A 1 75 ? -3.186 3.929 5.217 1.00 92.81 75 TYR A C 1
ATOM 607 O O . TYR A 1 75 ? -2.079 4.395 4.945 1.00 92.81 75 TYR A O 1
ATOM 615 N N . THR A 1 76 ? -4.032 4.552 6.046 1.00 93.94 76 THR A N 1
ATOM 616 C CA . THR A 1 76 ? -3.771 5.864 6.676 1.00 93.94 76 THR A CA 1
ATOM 617 C C . THR A 1 76 ? -4.148 5.867 8.158 1.00 93.94 76 THR A C 1
ATOM 619 O O . THR A 1 76 ? -5.312 5.637 8.483 1.00 93.94 76 THR A O 1
ATOM 622 N N . TYR A 1 77 ? -3.209 6.205 9.044 1.00 93.75 77 TYR A N 1
ATOM 623 C CA . TYR A 1 77 ? -3.500 6.577 10.438 1.00 93.75 77 TYR A CA 1
ATOM 624 C C . TYR A 1 77 ? -3.063 8.024 10.714 1.00 93.75 77 TYR A C 1
ATOM 626 O O . TYR A 1 77 ? -2.512 8.690 9.838 1.00 93.75 77 TYR A O 1
ATOM 634 N N . HIS A 1 78 ? -3.343 8.535 11.914 1.00 91.38 78 HIS A N 1
ATOM 635 C CA . HIS A 1 78 ? -2.918 9.872 12.334 1.00 91.38 78 HIS A CA 1
ATOM 636 C C . HIS A 1 78 ? -1.993 9.787 13.544 1.00 91.38 78 HIS A C 1
ATOM 638 O O . HIS A 1 78 ? -2.349 9.189 14.558 1.00 91.38 78 HIS A O 1
ATOM 644 N N . GLU A 1 79 ? -0.841 10.441 13.453 1.00 89.81 79 GLU A N 1
ATOM 645 C CA . GLU A 1 79 ? 0.143 10.547 14.528 1.00 89.81 79 GLU A CA 1
ATOM 646 C C . GLU A 1 79 ? 0.205 11.983 15.062 1.00 89.81 79 GLU A C 1
ATOM 648 O O . GLU A 1 79 ? 0.003 12.936 14.309 1.00 89.81 79 GLU A O 1
ATOM 653 N N . LYS A 1 80 ? 0.468 12.164 16.362 1.00 87.00 80 LYS A N 1
ATOM 654 C CA . LYS A 1 80 ? 0.726 13.491 16.939 1.00 87.00 80 LYS A CA 1
ATOM 655 C C . LYS A 1 80 ? 2.198 13.845 16.740 1.00 87.00 80 LYS A C 1
ATOM 657 O O . LYS A 1 80 ? 3.068 13.114 17.202 1.00 87.00 80 LYS A O 1
ATOM 662 N N . ASN A 1 81 ? 2.483 14.982 16.113 1.00 87.31 81 ASN A N 1
ATOM 663 C CA . ASN A 1 81 ? 3.846 15.504 16.05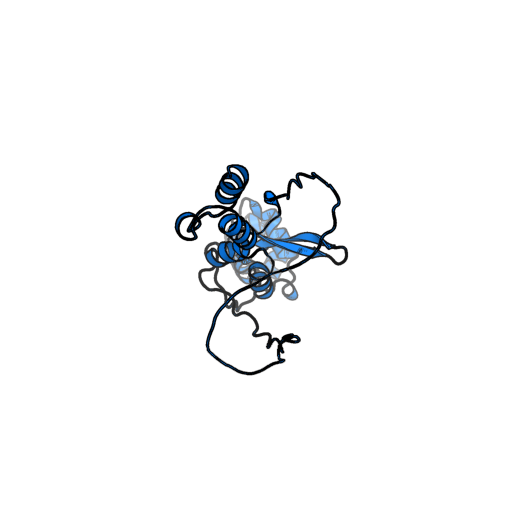3 1.00 87.31 81 ASN A CA 1
ATOM 664 C C . ASN A 1 81 ? 4.281 16.114 17.406 1.00 87.31 81 ASN A C 1
ATOM 666 O O . ASN A 1 81 ? 3.476 16.269 18.325 1.00 87.31 81 ASN A O 1
ATOM 670 N N . LYS A 1 82 ? 5.551 16.534 17.511 1.00 85.06 82 LYS A N 1
ATOM 671 C CA . LYS A 1 82 ? 6.117 17.185 18.715 1.00 85.06 82 LYS A CA 1
ATOM 672 C C . LYS A 1 82 ? 5.417 18.496 19.130 1.00 85.06 82 LYS A C 1
ATOM 674 O O . LYS A 1 82 ? 5.674 18.994 20.218 1.00 85.06 82 LYS A O 1
ATOM 679 N N . SER A 1 83 ? 4.547 19.047 18.284 1.00 84.44 83 SER A N 1
ATOM 680 C CA . SER A 1 83 ? 3.728 20.242 18.535 1.00 84.44 83 SER A CA 1
ATOM 681 C C . SER A 1 83 ? 2.251 19.906 18.808 1.00 84.44 83 SER A C 1
ATOM 683 O O . SER A 1 83 ? 1.414 20.800 18.802 1.00 84.44 83 SER A O 1
ATOM 685 N N . GLY A 1 84 ? 1.904 18.625 18.990 1.00 85.38 84 GLY A N 1
ATOM 686 C CA . GLY A 1 84 ? 0.540 18.146 19.252 1.00 85.38 84 GLY A CA 1
ATOM 687 C C . GLY A 1 84 ? -0.363 17.993 18.019 1.00 85.38 84 GLY A C 1
ATOM 688 O O . GLY A 1 84 ? -1.432 17.386 18.123 1.00 85.38 84 GLY A O 1
ATOM 689 N N . ASN A 1 85 ? 0.059 18.476 16.846 1.00 88.25 85 ASN A N 1
ATOM 690 C CA . ASN A 1 85 ? -0.736 18.441 15.617 1.00 88.25 85 ASN A CA 1
ATOM 691 C C . ASN A 1 85 ? -0.830 17.019 15.046 1.00 88.25 85 ASN A C 1
ATOM 693 O O . ASN A 1 85 ? 0.171 16.305 14.971 1.00 88.25 85 ASN A O 1
ATOM 697 N N . LYS A 1 86 ? -2.028 16.630 14.591 1.00 88.38 86 LYS A N 1
ATOM 698 C CA . LYS A 1 86 ? -2.271 15.344 13.918 1.00 88.38 86 LYS A CA 1
ATOM 699 C C . LYS A 1 86 ? -1.757 15.391 12.474 1.00 88.38 86 LYS A C 1
ATOM 701 O O . LYS A 1 86 ? -2.277 16.157 11.669 1.00 88.38 86 LYS A O 1
ATOM 706 N N . ILE A 1 87 ? -0.788 14.544 12.137 1.00 90.88 87 ILE A N 1
ATOM 707 C CA . ILE A 1 87 ? -0.270 14.351 10.775 1.00 90.88 87 ILE A CA 1
ATOM 708 C C . ILE A 1 87 ? -0.770 12.996 10.242 1.00 90.88 87 ILE A C 1
ATOM 710 O O . ILE A 1 87 ? -0.665 12.000 10.961 1.00 90.88 87 ILE A O 1
ATOM 714 N N . PRO A 1 88 ? -1.318 12.918 9.013 1.00 93.00 88 PRO A N 1
ATOM 715 C CA . PRO A 1 88 ? -1.699 11.648 8.402 1.00 93.00 88 PRO A CA 1
ATOM 716 C C . PRO A 1 88 ? -0.461 10.882 7.910 1.00 93.00 88 PRO A C 1
ATOM 718 O O . PRO A 1 88 ? 0.217 11.321 6.980 1.00 93.00 88 PRO A O 1
ATOM 721 N N . VAL A 1 89 ? -0.202 9.714 8.493 1.00 92.81 89 VAL A N 1
ATOM 722 C CA . VAL A 1 89 ? 0.865 8.787 8.082 1.00 92.81 89 VAL A CA 1
ATOM 723 C C . VAL A 1 89 ? 0.254 7.738 7.151 1.00 92.81 89 VAL A C 1
ATOM 725 O O . VAL A 1 89 ? -0.800 7.179 7.461 1.00 92.81 89 VAL A O 1
ATOM 728 N N . ARG A 1 90 ? 0.866 7.507 5.980 1.00 93.06 90 ARG A N 1
ATOM 729 C CA . ARG A 1 90 ? 0.264 6.732 4.877 1.00 93.06 90 ARG A CA 1
ATOM 730 C C . ARG A 1 90 ? 1.239 5.749 4.238 1.00 93.06 90 ARG A C 1
ATOM 732 O O . ARG A 1 90 ? 2.390 6.106 4.010 1.00 93.06 90 ARG A O 1
ATOM 739 N N . THR A 1 91 ? 0.756 4.568 3.856 1.00 89.12 91 THR A N 1
ATOM 740 C CA . THR A 1 91 ? 1.476 3.633 2.971 1.00 89.12 91 THR A CA 1
ATOM 741 C C . THR A 1 91 ? 0.505 2.828 2.105 1.00 89.12 91 THR A C 1
ATOM 743 O O . THR A 1 91 ? -0.675 2.719 2.431 1.00 89.12 91 THR A O 1
ATOM 746 N N . TYR A 1 92 ? 0.985 2.253 1.004 1.00 87.19 92 TYR A N 1
ATOM 747 C CA . TYR A 1 92 ? 0.226 1.256 0.240 1.00 87.19 92 TYR A CA 1
ATOM 748 C C . TYR A 1 92 ? 0.376 -0.124 0.886 1.00 87.19 92 TYR A C 1
ATOM 750 O O . TYR A 1 92 ? 1.454 -0.437 1.387 1.00 87.19 92 TYR A O 1
ATOM 758 N N . GLY A 1 93 ? -0.646 -0.983 0.825 1.00 85.06 93 GLY A N 1
ATOM 759 C CA . GLY A 1 93 ? -0.601 -2.314 1.455 1.00 85.06 93 GLY A CA 1
ATOM 760 C C . GLY A 1 93 ? 0.614 -3.166 1.050 1.00 85.06 93 GLY A C 1
ATOM 761 O O . GLY A 1 93 ? 1.269 -3.771 1.900 1.00 85.06 93 GLY A O 1
ATOM 762 N N . TYR A 1 94 ? 1.005 -3.142 -0.230 1.00 81.38 94 TYR A N 1
ATOM 763 C CA . TYR A 1 94 ? 2.206 -3.836 -0.712 1.00 81.38 94 TYR A CA 1
ATOM 764 C C . TYR A 1 94 ? 3.513 -3.294 -0.090 1.00 81.38 94 TYR A C 1
ATOM 766 O O . TYR A 1 94 ? 4.425 -4.076 0.193 1.00 81.38 94 TYR A O 1
ATOM 774 N N . LEU A 1 95 ? 3.569 -1.994 0.225 1.00 84.75 95 LEU A N 1
ATOM 775 C CA . LEU A 1 95 ? 4.691 -1.304 0.885 1.00 84.75 95 LEU A CA 1
ATOM 776 C C . LEU A 1 95 ? 4.570 -1.228 2.419 1.00 84.75 95 LEU A C 1
ATOM 778 O O . LEU A 1 95 ? 5.420 -0.617 3.063 1.00 84.75 95 LEU A O 1
ATOM 782 N N . MET A 1 96 ? 3.535 -1.811 3.029 1.00 87.56 96 MET A N 1
ATOM 783 C CA . MET A 1 96 ? 3.369 -1.777 4.485 1.00 87.56 96 MET A CA 1
ATOM 784 C C . MET A 1 96 ? 4.485 -2.578 5.177 1.00 87.56 96 MET A C 1
ATOM 786 O O . MET A 1 96 ? 4.744 -3.721 4.794 1.00 87.56 96 MET A O 1
ATOM 790 N N . THR A 1 97 ? 5.143 -1.986 6.175 1.00 87.88 97 THR A N 1
ATOM 791 C CA . THR A 1 97 ? 6.121 -2.652 7.055 1.00 87.88 97 THR A CA 1
ATOM 792 C C . THR A 1 97 ? 5.445 -3.187 8.317 1.00 87.88 97 THR A C 1
ATOM 794 O O . THR A 1 97 ? 4.318 -2.796 8.622 1.00 87.88 97 THR A O 1
ATOM 797 N N . GLU A 1 98 ? 6.136 -4.048 9.065 1.00 87.88 98 GLU A N 1
ATOM 798 C CA . GLU A 1 98 ? 5.664 -4.551 10.363 1.00 87.88 98 GLU A CA 1
ATOM 799 C C . GLU A 1 98 ? 5.383 -3.388 11.333 1.00 87.88 98 GLU A C 1
ATOM 801 O O . GLU A 1 98 ? 4.275 -3.271 11.854 1.00 87.88 98 GLU A O 1
ATOM 806 N N . ASP A 1 99 ? 6.323 -2.441 11.457 1.00 87.75 99 ASP A N 1
ATOM 807 C CA . ASP A 1 99 ? 6.173 -1.242 12.297 1.00 87.75 99 ASP A CA 1
ATOM 808 C C . ASP A 1 99 ? 4.952 -0.403 11.901 1.00 87.75 99 ASP A C 1
ATOM 810 O O . ASP A 1 99 ? 4.259 0.143 12.763 1.00 87.75 99 ASP A O 1
ATOM 814 N N . PHE A 1 100 ? 4.665 -0.292 10.595 1.00 91.75 100 PHE A N 1
ATOM 815 C CA . PHE A 1 100 ? 3.468 0.401 10.124 1.00 91.75 100 PHE A CA 1
ATOM 816 C C . PHE A 1 100 ? 2.213 -0.387 10.494 1.00 91.75 100 PHE A C 1
ATOM 818 O O . PHE A 1 100 ? 1.261 0.222 10.964 1.00 91.75 100 PHE A O 1
ATOM 825 N N . ALA A 1 101 ? 2.188 -1.710 10.307 1.00 91.12 101 ALA A N 1
ATOM 826 C CA . ALA A 1 101 ? 1.039 -2.545 10.659 1.00 91.12 101 ALA A CA 1
ATOM 827 C C . ALA A 1 101 ? 0.714 -2.460 12.161 1.00 91.12 101 ALA A C 1
ATOM 829 O O . ALA A 1 101 ? -0.439 -2.233 12.529 1.00 91.12 101 ALA A O 1
ATOM 830 N N . ILE A 1 102 ? 1.737 -2.539 13.018 1.00 91.88 102 ILE A N 1
ATOM 831 C CA . ILE A 1 102 ? 1.619 -2.370 14.472 1.00 91.88 102 ILE A CA 1
ATOM 832 C C . ILE A 1 102 ? 1.083 -0.968 14.800 1.00 91.88 102 ILE A C 1
ATOM 834 O O . ILE A 1 102 ? 0.043 -0.838 15.443 1.00 91.88 102 ILE A O 1
ATOM 838 N N . ASN A 1 103 ? 1.706 0.105 14.297 1.00 92.25 103 ASN A N 1
ATOM 839 C CA . ASN A 1 103 ? 1.230 1.470 14.560 1.00 92.25 103 ASN A CA 1
ATOM 840 C C . ASN A 1 103 ? -0.177 1.732 13.993 1.00 92.25 103 ASN A C 1
ATOM 842 O O . ASN A 1 103 ? -0.980 2.418 14.624 1.00 92.25 103 ASN A O 1
ATOM 846 N N . TYR A 1 104 ? -0.524 1.144 12.851 1.00 93.69 104 TYR A N 1
ATOM 847 C CA . TYR A 1 104 ? -1.855 1.239 12.257 1.00 93.69 104 TYR A CA 1
ATOM 848 C C . TYR A 1 104 ? -2.932 0.607 13.150 1.00 93.69 104 TYR A C 1
ATOM 850 O O . TYR A 1 104 ? -4.042 1.136 13.229 1.00 93.69 104 TYR A O 1
ATOM 858 N N . LEU A 1 105 ? -2.598 -0.470 13.865 1.00 92.81 105 LEU A N 1
ATOM 859 C CA . LEU A 1 105 ? -3.491 -1.166 14.793 1.00 92.81 105 LEU A CA 1
ATOM 860 C C . LEU A 1 105 ? -3.429 -0.643 16.241 1.00 92.81 105 LEU A C 1
ATOM 862 O O . LEU A 1 105 ? -4.348 -0.918 17.005 1.00 92.81 105 LEU A O 1
ATOM 866 N N . THR A 1 106 ? -2.415 0.145 16.611 1.00 90.81 106 THR A N 1
ATOM 867 C CA . THR A 1 106 ? -2.277 0.733 17.961 1.00 90.81 106 THR A CA 1
ATOM 868 C C . THR A 1 106 ? -2.694 2.212 18.029 1.00 90.81 106 THR A C 1
ATOM 870 O O . THR A 1 106 ? -3.174 2.677 19.061 1.00 90.81 106 THR A O 1
ATOM 873 N N . LYS A 1 107 ? -2.536 3.001 16.954 1.00 88.81 107 LYS A N 1
ATOM 874 C CA . LYS A 1 107 ? -2.780 4.460 16.963 1.00 88.81 107 LYS A CA 1
ATOM 875 C C . LYS A 1 107 ? -4.188 4.810 16.436 1.00 88.81 107 LYS A C 1
ATOM 877 O O . LYS A 1 107 ? -4.370 5.108 15.249 1.00 88.81 107 LYS A O 1
ATOM 882 N N . GLY A 1 108 ? -5.204 4.813 17.302 1.00 86.31 108 GLY A N 1
ATOM 883 C CA . GLY A 1 108 ? -6.585 5.177 16.937 1.00 86.31 108 GLY A CA 1
ATOM 884 C C . GLY A 1 108 ? -7.536 5.326 18.130 1.00 86.31 108 GLY A C 1
ATOM 885 O O . GLY A 1 108 ? -7.103 5.287 19.279 1.00 86.31 108 GLY A O 1
ATOM 886 N N . THR A 1 109 ? -8.834 5.495 17.859 1.00 87.81 109 THR A N 1
ATOM 887 C CA . THR A 1 109 ? -9.888 5.134 18.830 1.00 87.81 109 THR A CA 1
ATOM 888 C C . THR A 1 109 ? -10.088 3.610 18.826 1.00 87.81 109 THR A C 1
ATOM 890 O O . THR A 1 109 ? -9.729 2.976 17.832 1.00 87.81 109 THR A O 1
ATOM 893 N N . PRO A 1 110 ? -10.671 2.996 19.877 1.00 88.19 110 PRO A N 1
ATOM 894 C CA . PRO A 1 110 ? -10.929 1.551 19.899 1.00 88.19 110 PRO A CA 1
ATOM 895 C C . PRO A 1 110 ? -11.736 1.065 18.685 1.00 88.19 110 PRO A C 1
ATOM 897 O O . PRO A 1 110 ? -11.340 0.106 18.032 1.00 88.19 110 PRO A O 1
ATOM 900 N N . GLU A 1 111 ? -12.780 1.806 18.307 1.00 88.44 111 GLU A N 1
ATOM 901 C CA . GLU A 1 111 ? -13.612 1.555 17.120 1.00 88.44 111 GLU A CA 1
ATOM 902 C C . GLU A 1 111 ? -12.766 1.505 15.835 1.00 88.44 111 GLU A C 1
ATOM 904 O O . GLU A 1 111 ? -12.812 0.531 15.087 1.00 88.44 111 GLU A O 1
ATOM 909 N N . GLN A 1 112 ? -11.902 2.507 15.619 1.00 88.75 112 GLN A N 1
ATOM 910 C CA . GLN A 1 112 ? -10.990 2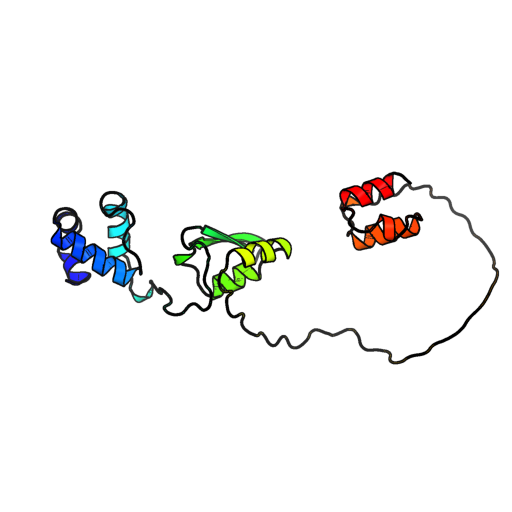.532 14.471 1.00 88.75 112 GLN A CA 1
ATOM 911 C C . GLN A 1 112 ? -9.979 1.382 14.502 1.00 88.75 112 GLN A C 1
ATOM 913 O O . GLN A 1 112 ? -9.536 0.930 13.453 1.00 88.75 112 GLN A O 1
ATOM 918 N N . ILE A 1 113 ? -9.567 0.922 15.683 1.00 90.94 113 ILE A N 1
ATOM 919 C CA . ILE A 1 113 ? -8.657 -0.218 15.817 1.00 90.94 113 ILE A CA 1
ATOM 920 C C . ILE A 1 113 ? -9.379 -1.517 15.428 1.00 90.94 113 ILE A C 1
ATOM 922 O O . ILE A 1 113 ? -8.798 -2.350 14.734 1.00 90.94 113 ILE A O 1
ATOM 926 N N . GLU A 1 114 ? -10.648 -1.682 15.800 1.00 89.38 114 GLU A N 1
ATOM 927 C CA . GLU A 1 114 ? -11.470 -2.834 15.410 1.00 89.38 114 GLU A CA 1
ATOM 928 C C . GLU A 1 114 ? -11.789 -2.855 13.909 1.00 89.38 114 GLU A C 1
ATOM 930 O O . GLU A 1 114 ? -11.585 -3.888 13.267 1.00 89.38 114 GLU A O 1
ATOM 935 N N . GLU A 1 115 ? -12.179 -1.722 13.315 1.00 90.12 115 GLU A N 1
ATOM 936 C CA . GLU A 1 115 ? -12.344 -1.579 11.857 1.00 90.12 115 GLU A CA 1
ATOM 937 C C . GLU A 1 115 ? -11.067 -1.967 11.098 1.00 90.12 115 GLU A C 1
ATOM 939 O O . GLU A 1 115 ? -11.111 -2.668 10.085 1.00 90.12 115 GLU A O 1
ATOM 944 N N . ARG A 1 116 ? -9.901 -1.533 11.594 1.00 92.25 116 ARG A N 1
ATOM 945 C CA . ARG A 1 116 ? -8.608 -1.826 10.965 1.00 92.25 116 ARG A CA 1
ATOM 946 C C . ARG A 1 116 ? -8.207 -3.285 11.121 1.00 92.25 116 ARG A C 1
ATOM 948 O O . ARG A 1 116 ? -7.707 -3.849 10.153 1.00 92.25 116 ARG A O 1
ATOM 955 N N . LYS A 1 117 ? -8.465 -3.928 12.268 1.00 90.94 117 LYS A N 1
ATOM 956 C CA . LYS A 1 117 ? -8.209 -5.372 12.466 1.00 90.94 117 LYS A CA 1
ATOM 957 C C . LYS A 1 117 ? -8.915 -6.226 11.405 1.00 90.94 117 LYS A C 1
ATOM 959 O O . LYS A 1 117 ? -8.319 -7.180 10.917 1.00 90.94 117 LYS A O 1
ATOM 964 N N . GLN A 1 118 ? -10.121 -5.845 10.974 1.00 91.50 118 GLN A N 1
ATOM 965 C CA . GLN A 1 118 ? -10.871 -6.550 9.919 1.00 91.50 118 GLN A CA 1
ATOM 966 C C . GLN A 1 118 ? -10.200 -6.499 8.531 1.00 91.50 118 GLN A C 1
ATOM 968 O O . GLN A 1 118 ? -10.519 -7.308 7.664 1.00 91.50 118 GLN A O 1
ATOM 973 N N . GLN A 1 119 ? -9.248 -5.588 8.304 1.00 89.38 119 GLN A N 1
ATOM 974 C CA . GLN A 1 119 ? -8.511 -5.461 7.037 1.00 89.38 119 GLN A CA 1
ATOM 975 C C . GLN A 1 119 ? -7.325 -6.443 6.932 1.00 89.38 119 GLN A C 1
ATOM 977 O O . GLN A 1 119 ? -6.707 -6.562 5.867 1.00 89.38 119 GLN A O 1
ATOM 982 N N . PHE A 1 120 ? -7.031 -7.174 8.012 1.00 91.69 120 PHE A N 1
ATOM 983 C CA . PHE A 1 120 ? -5.970 -8.171 8.103 1.00 91.69 120 PHE A CA 1
ATOM 984 C C . PHE A 1 120 ? -6.551 -9.589 8.070 1.00 91.69 120 PHE A C 1
ATOM 986 O O . PHE A 1 120 ? -7.408 -9.955 8.869 1.00 91.69 120 PHE A O 1
ATOM 993 N N . LYS A 1 121 ? -6.024 -10.420 7.169 1.00 89.56 121 LYS A N 1
ATOM 994 C CA . LYS A 1 121 ? -6.236 -11.873 7.150 1.00 89.56 121 LYS A CA 1
ATOM 995 C C . LYS A 1 121 ? -5.348 -12.600 8.168 1.00 89.56 121 LYS A C 1
ATOM 997 O O . LYS A 1 121 ? -5.714 -13.671 8.640 1.00 89.56 121 LYS A O 1
ATOM 1002 N N . ILE A 1 122 ? -4.178 -12.036 8.466 1.00 87.00 122 ILE A N 1
ATOM 1003 C CA . ILE A 1 122 ? -3.277 -12.435 9.553 1.00 87.00 122 ILE A CA 1
ATOM 1004 C C . ILE A 1 122 ? -2.800 -11.129 10.193 1.00 87.00 122 ILE A C 1
ATOM 1006 O O . ILE A 1 122 ? -2.328 -10.248 9.472 1.00 87.00 122 ILE A O 1
ATOM 1010 N N . LEU A 1 123 ? -2.975 -10.977 11.506 1.00 88.44 123 LEU A N 1
ATOM 1011 C CA . LEU A 1 123 ? -2.508 -9.806 12.256 1.00 88.44 123 LEU A CA 1
ATOM 1012 C C . LEU A 1 123 ? -0.977 -9.843 12.415 1.00 88.44 123 LEU A C 1
ATOM 1014 O O . LEU A 1 123 ? -0.415 -10.938 12.399 1.00 88.44 123 LEU A O 1
ATOM 1018 N N . PRO A 1 124 ? -0.302 -8.689 12.568 1.00 85.69 124 PRO A N 1
ATOM 1019 C CA . PRO A 1 124 ? 1.110 -8.672 12.927 1.00 85.69 124 PRO A CA 1
ATOM 1020 C C . PRO A 1 124 ? 1.320 -9.259 14.323 1.00 85.69 124 PRO A C 1
ATOM 1022 O O . PRO A 1 124 ? 0.482 -9.092 15.214 1.00 85.69 124 PRO A O 1
ATOM 1025 N N . GLU A 1 125 ? 2.465 -9.898 14.518 1.00 82.19 125 GLU A N 1
ATOM 1026 C CA . GLU A 1 125 ? 3.004 -10.195 15.836 1.00 82.19 125 GLU A CA 1
ATOM 1027 C C . GLU A 1 125 ? 3.363 -8.866 16.512 1.00 82.19 125 GLU A C 1
ATOM 1029 O O . GLU A 1 125 ? 4.282 -8.154 16.104 1.00 82.19 125 GLU A O 1
ATOM 1034 N N . PHE A 1 126 ? 2.570 -8.483 17.513 1.00 77.19 126 PHE A N 1
ATOM 1035 C CA . PHE A 1 126 ? 2.878 -7.313 18.324 1.00 77.19 126 PHE A CA 1
ATOM 1036 C C . PHE A 1 126 ? 4.113 -7.631 19.170 1.00 77.19 126 PHE A C 1
ATOM 1038 O O . PHE A 1 126 ? 4.151 -8.710 19.769 1.00 77.19 126 PHE A O 1
ATOM 1045 N N . PRO A 1 127 ? 5.102 -6.721 19.270 1.00 68.06 127 PRO A N 1
ATOM 1046 C CA . PRO A 1 127 ? 6.157 -6.881 20.253 1.00 68.06 127 PRO A CA 1
ATOM 1047 C C . PRO A 1 127 ? 5.499 -6.992 21.626 1.00 68.06 127 PRO A C 1
ATOM 1049 O O . PRO A 1 127 ? 4.678 -6.150 21.998 1.00 68.06 127 PRO A O 1
ATOM 1052 N N . ILE A 1 128 ? 5.853 -8.044 22.363 1.00 54.16 128 ILE A N 1
ATOM 1053 C CA . ILE A 1 128 ? 5.506 -8.155 23.775 1.00 54.16 128 ILE A CA 1
ATOM 1054 C C . ILE A 1 128 ? 6.396 -7.147 24.498 1.00 54.16 128 ILE A C 1
ATOM 1056 O O . ILE A 1 128 ? 7.482 -7.472 24.972 1.00 54.16 128 ILE A O 1
ATOM 1060 N N . GLU A 1 129 ? 5.947 -5.894 24.526 1.00 50.81 129 GLU A N 1
ATOM 1061 C CA . GLU A 1 129 ? 6.336 -4.984 25.588 1.00 50.81 129 GLU A CA 1
ATOM 1062 C C . GLU A 1 129 ? 5.850 -5.641 26.883 1.00 50.81 129 GLU A C 1
ATOM 1064 O O . GLU A 1 129 ? 4.652 -5.666 27.174 1.00 50.81 129 GLU A O 1
ATOM 1069 N N . GLU A 1 130 ? 6.784 -6.226 27.636 1.00 42.81 130 GLU A N 1
ATOM 1070 C CA . GLU A 1 130 ? 6.599 -6.451 29.064 1.00 42.81 130 GLU A CA 1
ATOM 1071 C C . GLU A 1 130 ? 6.442 -5.067 29.695 1.00 42.81 130 GLU A C 1
ATOM 1073 O O . GLU A 1 130 ? 7.404 -4.440 30.134 1.00 42.81 130 GLU A O 1
ATOM 1078 N N . THR A 1 131 ? 5.212 -4.550 29.672 1.00 37.25 131 THR A N 1
ATOM 1079 C CA . THR A 1 131 ? 4.833 -3.396 30.470 1.00 37.25 131 THR A CA 1
ATOM 1080 C C . THR A 1 131 ? 4.929 -3.827 31.924 1.00 37.25 131 THR A C 1
ATOM 1082 O O . THR A 1 131 ? 3.965 -4.359 32.487 1.00 37.25 131 THR A O 1
ATOM 1085 N N . GLU A 1 132 ? 6.106 -3.602 32.515 1.00 39.38 132 GLU A N 1
ATOM 1086 C CA . GLU A 1 132 ? 6.225 -3.378 33.949 1.00 39.38 132 GLU A CA 1
ATOM 1087 C C . GLU A 1 132 ? 5.080 -2.450 34.351 1.00 39.38 132 GLU A C 1
ATOM 1089 O O . GLU A 1 132 ? 4.793 -1.441 33.698 1.00 39.38 132 GLU A O 1
ATOM 1094 N N . GLN A 1 133 ? 4.311 -2.904 35.331 1.00 34.69 133 GLN A N 1
ATOM 1095 C CA . GLN A 1 133 ? 2.989 -2.362 35.556 1.00 34.69 133 GLN A CA 1
ATOM 1096 C C . GLN A 1 133 ? 3.112 -1.043 36.316 1.00 34.69 133 GLN A C 1
ATOM 1098 O O . GLN A 1 133 ? 3.331 -1.060 37.525 1.00 34.69 133 GLN A O 1
ATOM 1103 N N . ASP A 1 134 ? 2.837 0.076 35.641 1.00 35.59 134 ASP A N 1
ATOM 1104 C CA . ASP A 1 134 ? 2.326 1.291 36.291 1.00 35.59 134 ASP A CA 1
ATOM 1105 C C . ASP A 1 134 ? 0.904 0.995 36.835 1.00 35.59 134 ASP A C 1
ATOM 1107 O O . ASP A 1 134 ? -0.116 1.468 36.328 1.00 35.59 134 ASP A O 1
ATOM 1111 N N . LEU A 1 135 ? 0.850 0.112 37.841 1.00 37.47 135 LEU A N 1
ATOM 1112 C CA . LEU A 1 135 ? -0.299 -0.223 38.688 1.00 37.47 135 LEU A CA 1
ATOM 1113 C C . LEU A 1 135 ? -0.119 0.291 40.127 1.00 37.47 135 LEU A C 1
ATOM 1115 O O . LEU A 1 135 ? -0.877 -0.088 41.023 1.00 37.47 135 LEU A O 1
ATOM 1119 N N . ASP A 1 136 ? 0.797 1.238 40.330 1.00 35.59 136 ASP A N 1
ATOM 1120 C CA . ASP A 1 136 ? 0.555 2.271 41.330 1.00 35.59 136 ASP A CA 1
ATOM 1121 C C . ASP A 1 136 ? -0.607 3.143 40.800 1.00 35.59 136 ASP A C 1
ATOM 1123 O O . ASP A 1 136 ? -0.552 3.679 39.697 1.00 35.59 136 ASP A O 1
ATOM 1127 N N . GLU A 1 137 ? -1.740 3.285 41.482 1.00 38.22 137 GLU A N 1
ATOM 1128 C CA . GLU A 1 137 ? -1.936 3.219 42.930 1.00 38.22 137 GLU A CA 1
ATOM 1129 C C . GLU A 1 137 ? -3.269 2.528 43.288 1.00 38.22 137 GLU A C 1
ATOM 1131 O O . GLU A 1 137 ? -4.304 3.193 43.321 1.00 38.22 137 GLU A O 1
ATOM 1136 N N . LYS A 1 138 ? -3.265 1.215 43.594 1.00 36.88 138 LYS A N 1
ATOM 1137 C CA . LYS A 1 138 ? -4.296 0.552 44.437 1.00 36.88 138 LYS A CA 1
ATOM 1138 C C . LYS A 1 138 ? -3.828 -0.765 45.085 1.00 36.88 138 LYS A C 1
ATOM 1140 O O . LYS A 1 138 ? -4.262 -1.832 44.665 1.00 36.88 138 LYS A O 1
ATOM 1145 N N . GLU A 1 139 ? -3.128 -0.695 46.222 1.00 32.88 139 GLU A N 1
ATOM 1146 C CA . GLU A 1 139 ? -3.421 -1.656 47.304 1.00 32.88 139 GLU A CA 1
ATOM 1147 C C . GLU A 1 139 ? -3.164 -1.116 48.725 1.00 32.88 139 GLU A C 1
ATOM 1149 O O . GLU A 1 139 ? -2.081 -1.209 49.292 1.00 32.88 139 GLU A O 1
ATOM 1154 N N . ASN A 1 140 ? -4.223 -0.559 49.315 1.00 30.09 140 ASN A N 1
ATOM 1155 C CA . ASN A 1 140 ? -4.563 -0.616 50.740 1.00 30.09 140 ASN A CA 1
ATOM 1156 C C . ASN A 1 140 ? -6.090 -0.360 50.809 1.00 30.09 140 ASN A C 1
ATOM 1158 O O . ASN A 1 140 ? -6.565 0.588 50.191 1.00 30.09 140 ASN A O 1
ATOM 1162 N N . LEU A 1 141 ? -6.937 -1.155 51.472 1.00 32.09 141 LEU A N 1
ATOM 1163 C CA . LEU A 1 141 ? -6.680 -2.247 52.415 1.00 32.09 141 LEU A CA 1
ATOM 1164 C C . LEU A 1 141 ? -7.415 -3.554 52.041 1.00 32.09 141 LEU A C 1
ATOM 1166 O O . LEU A 1 141 ? -8.426 -3.564 51.344 1.00 32.09 141 LEU A O 1
ATOM 1170 N N . ASN A 1 142 ? -6.906 -4.644 52.607 1.00 33.00 142 ASN A N 1
ATOM 1171 C CA . ASN A 1 142 ? -7.468 -5.998 52.687 1.00 33.00 142 ASN A CA 1
ATOM 1172 C C . ASN A 1 142 ? -8.174 -6.173 54.068 1.00 33.00 142 ASN A C 1
ATOM 1174 O O . ASN A 1 142 ? -7.845 -5.396 54.967 1.00 33.00 142 ASN A O 1
ATOM 1178 N N . PRO A 1 143 ? -8.966 -7.228 54.379 1.00 39.44 143 PRO A N 1
ATOM 1179 C CA . PRO A 1 143 ? -9.996 -7.972 53.632 1.00 39.44 143 PRO A CA 1
ATOM 1180 C C . PRO A 1 143 ? -11.424 -7.848 54.246 1.00 39.44 143 PRO A C 1
ATOM 1182 O O . PRO A 1 143 ? -11.596 -7.387 55.366 1.00 39.44 143 PRO A O 1
ATOM 1185 N N . LYS A 1 144 ? -12.423 -8.396 53.528 1.00 33.94 144 LY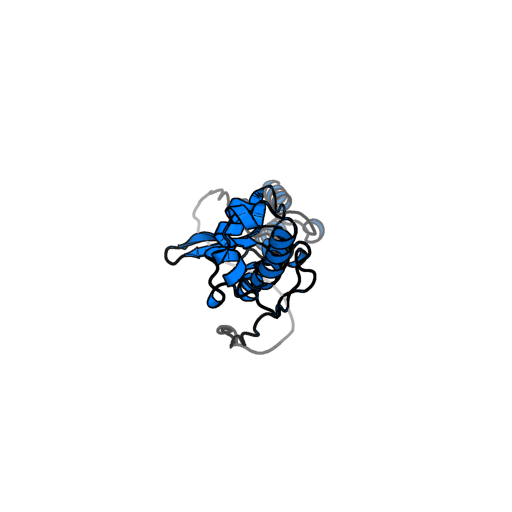S A N 1
ATOM 1186 C CA . LYS A 1 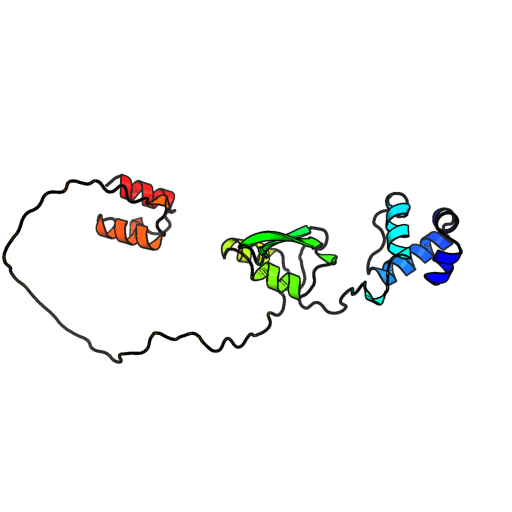144 ? -13.671 -9.070 53.993 1.00 33.94 144 LYS A CA 1
ATOM 1187 C C . LYS A 1 144 ? -14.270 -8.756 55.386 1.00 33.94 144 LYS A C 1
ATOM 1189 O O . LYS A 1 144 ? -13.696 -9.164 56.390 1.00 33.94 144 LYS A O 1
ATOM 1194 N N . GLN A 1 145 ? -15.543 -8.336 55.398 1.00 30.28 145 GLN A N 1
ATOM 1195 C CA . GLN A 1 145 ? -16.735 -9.049 55.942 1.00 30.28 145 GLN A CA 1
ATOM 1196 C C . GLN A 1 145 ? -17.961 -8.093 55.839 1.00 30.28 145 GLN A C 1
ATOM 1198 O O . GLN A 1 145 ? -17.770 -6.892 55.982 1.00 30.28 145 GLN A O 1
ATOM 1203 N N . GLU A 1 146 ? -19.195 -8.431 55.423 1.00 32.97 146 GLU A N 1
ATOM 1204 C CA . GLU A 1 146 ? -20.111 -9.560 55.728 1.00 32.97 146 GLU A CA 1
ATOM 1205 C C . GLU A 1 146 ? -20.405 -9.703 57.238 1.00 32.97 146 GLU A C 1
ATOM 1207 O O . GLU A 1 146 ? -19.559 -10.214 57.964 1.00 32.97 146 GLU A O 1
ATOM 1212 N N . THR A 1 147 ? -21.565 -9.315 57.785 1.00 30.47 147 THR A N 1
ATOM 1213 C CA . THR A 1 147 ? -22.888 -8.936 57.225 1.00 30.47 147 THR A CA 1
ATOM 1214 C C . THR A 1 147 ? -23.670 -8.066 58.234 1.00 30.47 147 THR A C 1
ATOM 1216 O O . THR A 1 147 ? -23.205 -7.898 59.355 1.00 30.47 147 THR A O 1
ATOM 1219 N N . GLU A 1 148 ? -24.880 -7.611 57.856 1.00 30.19 148 GLU A N 1
ATOM 1220 C CA . GLU A 1 148 ? -25.922 -7.033 58.744 1.00 30.19 148 GLU A CA 1
ATOM 1221 C C . GLU A 1 148 ? -25.581 -5.645 59.349 1.00 30.19 148 GLU A C 1
ATOM 1223 O O . GLU A 1 148 ? -24.436 -5.336 59.651 1.00 30.19 148 GLU A O 1
ATOM 1228 N N . GLY A 1 149 ? -26.522 -4.716 59.527 1.00 27.48 149 GLY A N 1
ATOM 1229 C CA . GLY A 1 149 ? -27.949 -4.698 59.185 1.00 27.48 149 GLY A CA 1
ATOM 1230 C C . GLY A 1 149 ? -28.663 -3.646 60.045 1.00 27.48 149 GLY A C 1
ATOM 1231 O O . GLY A 1 149 ? -28.275 -3.486 61.198 1.00 27.48 149 GLY A O 1
ATOM 1232 N N . ASP A 1 150 ? -29.697 -2.984 59.505 1.00 31.52 150 ASP A N 1
ATOM 1233 C CA . ASP A 1 150 ? -30.605 -2.073 60.236 1.00 31.52 150 ASP A CA 1
ATOM 1234 C C . ASP A 1 150 ? -29.952 -0.821 60.895 1.00 31.52 150 ASP A C 1
ATOM 1236 O O . ASP A 1 150 ? -28.737 -0.721 61.032 1.00 31.52 150 ASP A O 1
ATOM 1240 N N . LEU A 1 151 ? -30.672 0.229 61.314 1.00 33.47 151 LEU A N 1
ATOM 1241 C CA . LEU A 1 151 ? -31.960 0.811 60.888 1.00 33.47 151 LEU A CA 1
ATOM 1242 C C . LEU A 1 151 ? -32.078 2.190 61.579 1.00 33.47 151 LEU A C 1
ATOM 1244 O O . LEU A 1 151 ? -31.840 2.256 62.782 1.00 33.47 151 LEU A O 1
ATOM 1248 N N . GLU A 1 152 ? -32.527 3.238 60.864 1.00 37.16 152 GLU A N 1
ATOM 1249 C CA . GLU A 1 152 ? -32.983 4.532 61.445 1.00 37.16 152 GLU A CA 1
ATOM 1250 C C . GLU A 1 152 ? -31.903 5.353 62.226 1.00 37.16 152 GLU A C 1
ATOM 1252 O O . GLU A 1 152 ? -30.804 4.868 62.461 1.00 37.16 152 GLU A O 1
ATOM 1257 N N . THR A 1 153 ? -32.046 6.636 62.607 1.00 32.75 153 THR A N 1
ATOM 1258 C CA . THR A 1 153 ? -32.996 7.749 62.328 1.00 32.75 153 THR A CA 1
ATOM 1259 C C . THR A 1 153 ? -32.261 9.114 62.512 1.00 32.75 153 THR A C 1
ATOM 1261 O O . THR A 1 153 ? -31.172 9.123 63.072 1.00 32.75 153 THR A O 1
ATOM 1264 N N . LEU A 1 154 ? -32.873 10.231 62.060 1.00 33.56 154 LEU A N 1
ATOM 1265 C CA . LEU A 1 154 ? -32.974 11.597 62.673 1.00 33.56 154 LEU A CA 1
ATOM 1266 C C . LEU A 1 154 ? -31.798 12.188 63.512 1.00 33.56 154 LEU A C 1
ATOM 1268 O O . LEU A 1 154 ? -31.290 11.536 64.416 1.00 33.56 154 LEU A O 1
ATOM 1272 N N . ASP A 1 155 ? -31.423 13.476 63.435 1.00 33.44 155 ASP A N 1
ATOM 1273 C CA . ASP A 1 155 ? -31.704 14.572 62.471 1.00 33.44 155 ASP A CA 1
ATOM 1274 C C . ASP A 1 155 ? -30.443 15.503 62.406 1.00 33.44 155 ASP A C 1
ATOM 1276 O O . ASP A 1 155 ? -29.377 14.950 62.144 1.00 33.44 155 ASP A O 1
ATOM 1280 N N . GLU A 1 156 ? -30.328 16.826 62.642 1.00 33.03 156 GLU A N 1
ATOM 1281 C CA . GLU A 1 156 ? -31.213 17.975 62.947 1.00 33.03 156 GLU A CA 1
ATOM 1282 C C . GLU A 1 156 ? -30.527 19.279 62.439 1.00 33.03 156 GLU A C 1
ATOM 1284 O O . GLU A 1 156 ? -29.305 19.399 62.551 1.00 33.03 156 GLU A O 1
ATOM 1289 N N . GLY A 1 157 ? -31.281 20.277 61.944 1.00 28.52 157 GLY A N 1
ATOM 1290 C CA . GLY A 1 157 ? -30.801 21.663 61.716 1.00 28.52 157 GLY A CA 1
ATOM 1291 C C . GLY A 1 157 ? -30.081 21.923 60.377 1.00 28.52 157 GLY A C 1
ATOM 1292 O O . GLY A 1 157 ? -28.899 21.648 60.208 1.00 28.52 157 GLY A O 1
ATOM 1293 N N . GLU A 1 158 ? -30.778 22.434 59.358 1.00 31.92 158 GLU A N 1
ATOM 1294 C CA . GLU A 1 158 ? -30.829 23.876 59.021 1.00 31.92 158 GLU A CA 1
ATOM 1295 C C . GLU A 1 158 ? -29.445 24.565 58.875 1.00 31.92 158 GLU A C 1
ATOM 1297 O O . GLU A 1 158 ? -28.717 24.781 59.839 1.00 31.92 158 GLU A O 1
ATOM 1302 N N . ASN A 1 159 ? -29.099 25.116 57.706 1.00 31.77 159 ASN A N 1
ATOM 1303 C CA . ASN A 1 159 ? -29.772 26.344 57.275 1.00 31.77 159 ASN A CA 1
ATOM 1304 C C . ASN A 1 159 ? -29.808 26.621 55.762 1.00 31.77 159 ASN A C 1
ATOM 1306 O O . ASN A 1 159 ? -28.924 26.271 54.984 1.00 31.77 159 ASN A O 1
ATOM 1310 N N . THR A 1 160 ? -30.853 27.367 55.422 1.00 30.97 160 THR A N 1
ATOM 1311 C CA . THR A 1 160 ? -31.205 28.023 54.160 1.00 30.97 160 THR A CA 1
ATOM 1312 C C . THR A 1 160 ? -30.070 28.657 53.342 1.00 30.97 160 THR A C 1
ATOM 1314 O O . THR A 1 160 ? -29.324 29.491 53.856 1.00 30.97 160 THR A O 1
ATOM 1317 N N . ALA A 1 161 ? -30.113 28.446 52.023 1.00 28.70 161 ALA A N 1
ATOM 1318 C CA . ALA A 1 161 ? -29.985 29.517 51.025 1.00 28.70 161 ALA A CA 1
ATOM 1319 C C . ALA A 1 161 ? -30.580 29.064 49.679 1.00 28.70 161 ALA A C 1
ATOM 1321 O O . ALA A 1 161 ? -30.325 27.945 49.235 1.00 28.70 161 ALA A O 1
ATOM 1322 N N . ASP A 1 162 ? -31.341 29.928 49.005 1.00 31.91 162 ASP A N 1
ATOM 1323 C CA . ASP A 1 162 ? -31.764 29.689 47.625 1.00 31.91 162 ASP A CA 1
ATOM 1324 C C . ASP A 1 162 ? -30.561 29.631 46.675 1.00 31.91 162 ASP A C 1
ATOM 1326 O O . ASP A 1 162 ? -29.762 30.569 46.625 1.00 31.91 162 ASP A O 1
ATOM 1330 N N . ASN A 1 163 ? -30.534 28.642 45.777 1.00 33.00 163 ASN A N 1
ATOM 1331 C CA . ASN A 1 163 ? -30.329 29.007 44.378 1.00 33.00 163 ASN A CA 1
ATOM 1332 C C . ASN A 1 163 ? -31.037 28.060 43.403 1.00 33.00 163 ASN A C 1
ATOM 1334 O O . ASN A 1 163 ? -30.674 26.896 43.235 1.00 33.00 163 ASN A O 1
ATOM 1338 N N . LYS A 1 164 ? -32.041 28.599 42.711 1.00 39.59 164 LYS A N 1
ATOM 1339 C CA . LYS A 1 164 ? -32.754 27.928 41.627 1.00 39.59 164 LYS A CA 1
ATOM 1340 C C . LYS A 1 164 ? -31.934 28.040 40.338 1.00 39.59 164 LYS A C 1
ATOM 1342 O O . LYS A 1 164 ? -32.223 28.883 39.491 1.00 39.59 164 LYS A O 1
ATOM 1347 N N . GLN A 1 165 ? -30.918 27.191 40.189 1.00 31.64 165 GLN A N 1
ATOM 1348 C CA . GLN A 1 165 ? -30.213 27.024 38.917 1.00 31.64 165 GLN A CA 1
ATOM 1349 C C . GLN A 1 165 ? -30.474 25.647 38.314 1.00 31.64 165 GLN A C 1
ATOM 1351 O O . GLN A 1 165 ? -29.899 24.636 38.713 1.00 31.64 165 GLN A O 1
ATOM 1356 N N . GLU A 1 166 ? -31.318 25.662 37.284 1.00 40.84 166 GLU A N 1
ATOM 1357 C CA . GLU A 1 166 ? -31.352 24.659 36.226 1.00 40.84 166 GLU A CA 1
ATOM 1358 C C . GLU A 1 166 ? -29.961 24.616 35.581 1.00 40.84 166 GLU A C 1
ATOM 1360 O O . GLU A 1 166 ? -29.639 25.382 34.674 1.00 40.84 166 GLU A O 1
ATOM 1365 N N . THR A 1 167 ? -29.091 23.748 36.096 1.00 37.69 167 THR A N 1
ATOM 1366 C CA . THR A 1 167 ? -27.866 23.400 35.385 1.00 37.69 167 THR A CA 1
ATOM 1367 C C . THR A 1 167 ? -28.262 22.479 34.245 1.00 37.69 167 THR A C 1
ATOM 1369 O O . THR A 1 167 ? -28.494 21.287 34.442 1.00 37.69 167 THR A O 1
ATOM 1372 N N . GLU A 1 168 ? -28.334 23.040 33.036 1.00 50.78 168 GLU A N 1
ATOM 1373 C CA . GLU A 1 168 ? -28.243 22.263 31.802 1.00 50.78 168 GLU A CA 1
ATOM 1374 C C . GLU A 1 168 ? -26.877 21.564 31.787 1.00 50.78 168 GLU A C 1
ATOM 1376 O O . GLU A 1 168 ? -25.899 22.050 31.219 1.00 50.78 168 GLU A O 1
ATOM 1381 N N . GLN A 1 169 ? -26.789 20.424 32.476 1.00 57.84 169 GLN A N 1
ATOM 1382 C CA . GLN A 1 169 ? -25.675 19.508 32.315 1.00 57.84 169 GLN A CA 1
ATOM 1383 C C . GLN A 1 169 ? -25.626 19.135 30.839 1.00 57.84 169 GLN A C 1
ATOM 1385 O O . GLN A 1 169 ? -26.624 18.677 30.275 1.00 57.84 169 GLN A O 1
ATOM 1390 N N . ASP A 1 170 ? -24.469 19.333 30.216 1.00 64.56 170 ASP A N 1
ATOM 1391 C CA . ASP A 1 170 ? -24.258 18.980 28.820 1.00 64.56 170 ASP A CA 1
ATOM 1392 C C . ASP A 1 170 ? -24.203 17.448 28.697 1.00 64.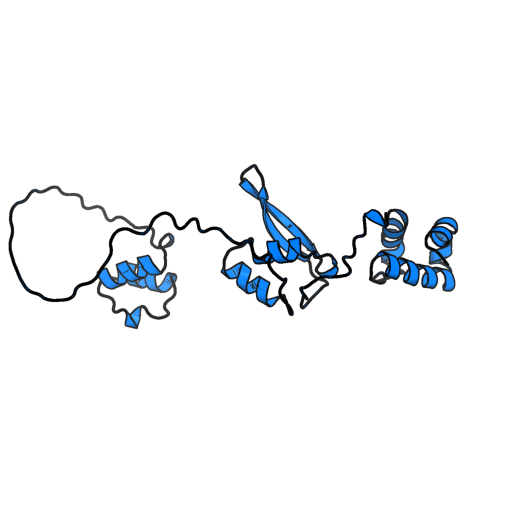56 170 ASP A C 1
ATOM 1394 O O . ASP A 1 170 ? -23.144 16.818 28.713 1.00 64.56 170 ASP A O 1
ATOM 1398 N N . LEU A 1 171 ? -25.384 16.819 28.670 1.00 72.19 171 LEU A N 1
ATOM 1399 C CA . LEU A 1 171 ? -25.545 15.363 28.641 1.00 72.19 171 LEU A CA 1
ATOM 1400 C C . LEU A 1 171 ? -24.885 14.749 27.392 1.00 72.19 171 LEU A C 1
ATOM 1402 O O . LEU A 1 171 ? -24.482 13.583 27.398 1.00 72.19 171 LEU A O 1
ATOM 1406 N N . ASP A 1 172 ? -24.711 15.551 26.340 1.00 72.88 172 ASP A N 1
ATOM 1407 C CA . ASP A 1 172 ? -23.992 15.197 25.124 1.00 72.88 172 ASP A CA 1
ATOM 1408 C C . ASP A 1 172 ? -22.465 15.109 25.340 1.00 72.88 172 ASP A C 1
ATOM 1410 O O . ASP A 1 172 ? -21.786 14.409 24.583 1.00 72.88 172 ASP A O 1
ATOM 1414 N N . ALA A 1 173 ? -21.919 15.645 26.439 1.00 78.12 173 ALA A N 1
ATOM 1415 C CA . ALA A 1 173 ? -20.538 15.419 26.883 1.00 78.12 173 ALA A CA 1
ATOM 1416 C C . ALA A 1 173 ? -20.353 14.147 27.748 1.00 78.12 173 ALA A C 1
ATOM 1418 O O . ALA A 1 173 ? -19.293 13.520 27.691 1.00 78.12 173 ALA A O 1
ATOM 1419 N N . LEU A 1 174 ? -21.372 13.718 28.505 1.00 83.62 174 LEU A N 1
ATOM 1420 C CA . LEU A 1 174 ? -21.279 12.595 29.460 1.00 83.62 174 LEU A CA 1
ATOM 1421 C C . LEU A 1 174 ? -21.078 11.217 28.800 1.00 83.62 174 LEU A C 1
ATOM 1423 O O . LEU A 1 174 ? -21.489 10.967 27.661 1.00 83.62 174 LEU A O 1
ATOM 1427 N N . LYS A 1 175 ? -20.480 10.265 29.523 1.00 85.06 175 LYS A N 1
ATOM 1428 C CA . LYS A 1 175 ? -20.358 8.868 29.076 1.00 85.06 175 LYS A CA 1
ATOM 1429 C C . LYS A 1 175 ? -21.660 8.102 29.297 1.00 85.06 175 LYS A C 1
ATOM 1431 O O . LYS A 1 175 ? -22.425 8.375 30.215 1.00 85.06 175 LYS A O 1
ATOM 1436 N N . VAL A 1 176 ? -21.865 7.043 28.511 1.00 82.69 176 VAL A N 1
ATOM 1437 C CA . VAL A 1 176 ? -23.045 6.159 28.611 1.00 82.69 176 VAL A CA 1
ATOM 1438 C C . VAL A 1 176 ? -23.227 5.570 30.020 1.00 82.69 176 VAL A C 1
ATOM 1440 O O . VAL A 1 176 ? -24.358 5.412 30.466 1.00 82.69 176 VAL A O 1
ATOM 1443 N N . ALA A 1 177 ? -22.142 5.290 30.750 1.00 81.81 177 ALA A N 1
ATOM 1444 C CA . ALA A 1 177 ? -22.215 4.804 32.132 1.00 81.81 177 ALA A CA 1
ATOM 1445 C C . ALA A 1 177 ? -22.686 5.878 33.135 1.00 81.81 177 ALA A C 1
ATOM 1447 O O . ALA A 1 177 ? -23.414 5.559 34.071 1.00 81.81 177 ALA A O 1
ATOM 1448 N N . GLU A 1 178 ? -22.308 7.142 32.929 1.00 83.00 178 GLU A N 1
ATOM 1449 C CA . GLU A 1 178 ? -22.731 8.281 33.759 1.00 83.00 178 GLU A CA 1
ATOM 1450 C C . GLU A 1 178 ? -24.206 8.616 33.480 1.00 83.00 178 GLU A C 1
ATOM 1452 O O . GLU A 1 178 ? -25.003 8.723 34.407 1.00 83.00 178 GLU A O 1
ATOM 1457 N N . LEU A 1 179 ? -24.606 8.631 32.203 1.00 83.56 179 LEU A N 1
ATOM 1458 C CA . LEU A 1 179 ? -26.008 8.774 31.788 1.00 83.56 179 LEU A CA 1
ATOM 1459 C C . LEU A 1 179 ? -26.898 7.656 32.352 1.00 83.56 179 LEU A C 1
ATOM 1461 O O . LEU A 1 179 ? -28.018 7.921 32.774 1.00 83.56 179 LEU A O 1
ATOM 1465 N N . LYS A 1 180 ? -26.407 6.412 32.419 1.00 84.00 180 LYS A N 1
ATOM 1466 C CA . LYS A 1 180 ? -27.147 5.313 33.058 1.00 84.00 180 LYS A CA 1
ATOM 1467 C C . LYS A 1 180 ? -27.325 5.499 34.563 1.00 84.00 180 LYS A C 1
ATOM 1469 O O . LYS A 1 180 ? -28.395 5.167 35.059 1.00 84.00 180 LYS A O 1
ATOM 1474 N N . LYS A 1 181 ? -26.336 6.049 35.277 1.00 84.38 181 LYS A N 1
ATOM 1475 C CA . LYS A 1 181 ? -26.496 6.403 36.698 1.00 84.38 181 LYS A CA 1
ATOM 1476 C C . LYS A 1 181 ? -27.545 7.497 36.883 1.00 84.38 181 LYS A C 1
ATOM 1478 O O . LYS A 1 181 ? -28.502 7.270 37.609 1.00 84.38 181 LYS A O 1
ATOM 1483 N N . LEU A 1 182 ? -27.451 8.593 36.127 1.00 84.44 182 LEU A N 1
ATOM 1484 C CA . LEU A 1 182 ? -28.449 9.673 36.147 1.00 84.44 182 LEU A CA 1
ATOM 1485 C C . LEU A 1 182 ? -29.864 9.180 35.795 1.00 84.44 182 LEU A C 1
ATOM 1487 O O . LEU A 1 182 ? -30.846 9.653 36.358 1.00 84.44 182 LEU A O 1
ATOM 1491 N N . ALA A 1 183 ? -29.990 8.210 34.885 1.00 83.12 183 ALA A N 1
ATOM 1492 C CA . ALA A 1 183 ? -31.271 7.591 34.558 1.00 83.12 183 ALA A CA 1
ATOM 1493 C C . ALA A 1 183 ? -31.837 6.738 35.712 1.00 83.12 183 ALA A C 1
ATOM 1495 O O . ALA A 1 183 ? -33.029 6.835 35.999 1.00 83.12 183 ALA A O 1
ATOM 1496 N N . LEU A 1 184 ? -30.996 5.949 36.394 1.00 84.06 184 LEU A N 1
ATOM 1497 C CA . LEU A 1 184 ? -31.376 5.195 37.600 1.00 84.06 184 LEU A CA 1
ATOM 1498 C C . LEU A 1 184 ? -31.745 6.138 38.761 1.00 84.06 184 LEU A C 1
ATOM 1500 O O . LEU A 1 184 ? -32.734 5.906 39.448 1.00 84.06 184 LEU A O 1
ATOM 1504 N N . GLU A 1 185 ? -31.003 7.234 38.940 1.00 83.31 185 GLU A N 1
ATOM 1505 C CA . GLU A 1 185 ? -31.283 8.298 39.919 1.00 83.31 185 GLU A CA 1
ATOM 1506 C C . GLU A 1 185 ? -32.608 9.026 39.616 1.00 83.31 185 GLU A C 1
ATOM 1508 O O . GLU A 1 185 ? -33.331 9.396 40.539 1.00 83.31 185 GLU A O 1
ATOM 1513 N N . LYS A 1 186 ? -32.989 9.146 38.334 1.00 80.94 186 LYS A N 1
ATOM 1514 C CA . LYS A 1 186 ? -34.328 9.582 37.888 1.00 80.94 186 LYS A CA 1
ATOM 1515 C C . LYS A 1 186 ? -35.406 8.481 37.917 1.00 80.94 186 LYS A C 1
ATOM 1517 O O . LYS A 1 186 ? -36.521 8.712 37.455 1.00 80.94 186 LYS A O 1
ATOM 1522 N N . GLY A 1 187 ? -35.116 7.295 38.456 1.00 79.38 187 GLY A N 1
ATOM 1523 C CA . GLY A 1 187 ? -36.100 6.224 38.661 1.00 79.38 187 GLY A CA 1
ATOM 1524 C C . GLY A 1 187 ? -36.426 5.358 37.435 1.00 79.38 187 GLY A C 1
ATOM 1525 O O . GLY A 1 187 ? -37.378 4.578 37.485 1.00 79.38 187 GLY A O 1
ATOM 1526 N N . LEU A 1 188 ? -35.655 5.449 36.345 1.00 82.94 188 LEU A N 1
ATOM 1527 C CA . LEU A 1 188 ? -35.750 4.505 35.221 1.00 82.94 188 LEU A CA 1
ATOM 1528 C C . LEU A 1 188 ? -35.150 3.148 35.626 1.00 82.94 188 LEU A C 1
ATOM 1530 O O . LEU A 1 188 ? -34.164 3.099 36.359 1.00 82.94 188 LEU A O 1
ATOM 1534 N N . LYS A 1 189 ? -35.708 2.030 35.145 1.00 83.50 189 LYS A N 1
ATOM 1535 C CA . LYS A 1 189 ? -35.222 0.686 35.509 1.00 83.50 189 LYS A CA 1
ATOM 1536 C C . LYS A 1 189 ? -34.026 0.278 34.657 1.00 83.50 189 LYS A C 1
ATOM 1538 O O . LYS A 1 189 ? -33.975 0.577 33.468 1.00 83.50 189 LYS A O 1
ATOM 1543 N N . GLU A 1 190 ? -33.107 -0.509 35.218 1.00 75.81 190 GLU A N 1
ATOM 1544 C CA . GLU A 1 190 ? -31.938 -1.007 34.475 1.00 75.81 190 GLU A CA 1
ATOM 1545 C C . GLU A 1 190 ? -32.319 -1.817 33.217 1.00 75.81 190 GLU A C 1
ATOM 1547 O O . GLU A 1 190 ? -31.623 -1.750 32.201 1.00 75.81 190 GLU A O 1
ATOM 1552 N N . GLU A 1 191 ? -33.450 -2.529 33.264 1.00 79.44 191 GLU A N 1
ATOM 1553 C CA . GLU A 1 191 ? -34.027 -3.272 32.136 1.00 79.44 191 GLU A CA 1
ATOM 1554 C C . GLU A 1 191 ? -34.323 -2.356 30.937 1.00 79.44 191 GLU A C 1
ATOM 1556 O O . GLU A 1 191 ? -33.885 -2.649 29.823 1.00 79.44 191 GLU A O 1
ATOM 1561 N N . ASP A 1 192 ? -34.969 -1.211 31.176 1.00 75.06 192 ASP A N 1
ATOM 1562 C CA . ASP A 1 192 ? -35.314 -0.217 30.150 1.00 75.06 192 ASP A CA 1
ATOM 1563 C C . ASP A 1 192 ? -34.060 0.469 29.572 1.00 75.06 192 ASP A C 1
ATOM 1565 O O . ASP A 1 192 ? -34.033 0.892 28.417 1.00 75.06 192 ASP A O 1
ATOM 1569 N N . LEU A 1 193 ? -32.974 0.535 30.351 1.00 79.94 193 LEU A N 1
ATOM 1570 C CA . LEU A 1 193 ? -31.690 1.128 29.956 1.00 79.94 193 LEU A CA 1
ATOM 1571 C C . LEU A 1 193 ? -30.784 0.150 29.177 1.00 79.94 193 LEU A C 1
ATOM 1573 O O . LEU A 1 193 ? -29.642 0.484 28.825 1.00 79.94 193 LEU A O 1
ATOM 1577 N N . LYS A 1 194 ? -31.233 -1.082 28.908 1.00 78.81 194 LYS A N 1
ATOM 1578 C CA . LYS A 1 194 ? -30.415 -2.151 28.318 1.00 78.81 194 LYS A CA 1
ATOM 1579 C C . LYS A 1 194 ? -30.494 -2.167 26.786 1.00 78.81 194 LYS A C 1
ATOM 1581 O O . LYS A 1 194 ? -31.427 -2.690 26.195 1.00 78.81 194 LYS A O 1
ATOM 1586 N N . GLY A 1 195 ? -29.455 -1.635 26.137 1.00 80.75 195 GLY A N 1
ATOM 1587 C CA . GLY A 1 195 ? -29.318 -1.609 24.671 1.00 80.75 195 GLY A CA 1
ATOM 1588 C C . GLY A 1 195 ? -29.677 -0.274 24.007 1.00 80.75 195 GLY A C 1
ATOM 1589 O O . GLY A 1 195 ? -29.437 -0.119 22.812 1.00 80.75 195 GLY A O 1
ATOM 1590 N N . LEU A 1 196 ? -30.183 0.701 24.770 1.00 81.94 196 LEU A N 1
ATOM 1591 C CA . LEU A 1 196 ? -30.400 2.072 24.298 1.00 81.94 196 LEU A CA 1
ATOM 1592 C C . LEU A 1 196 ? -29.094 2.761 23.878 1.00 81.94 196 LEU A C 1
ATOM 1594 O O . LEU A 1 196 ? -28.041 2.562 24.495 1.00 81.94 196 LEU A O 1
ATOM 1598 N N . LYS A 1 197 ? -29.173 3.620 22.855 1.00 85.31 197 LYS A N 1
ATOM 1599 C CA . LYS A 1 197 ? -28.048 4.459 22.422 1.00 85.31 197 LYS A CA 1
ATOM 1600 C C . LYS A 1 197 ? -27.928 5.692 23.317 1.00 85.31 197 LYS A C 1
ATOM 1602 O O . LYS A 1 197 ? -28.861 6.066 24.025 1.00 85.31 197 LYS A O 1
ATOM 1607 N N . LYS A 1 198 ? -26.780 6.377 23.238 1.00 82.88 198 LYS A N 1
ATOM 1608 C CA . LYS A 1 198 ? -26.532 7.627 23.976 1.00 82.88 198 LYS A CA 1
ATOM 1609 C C . LYS A 1 198 ? -27.617 8.685 23.717 1.00 82.88 198 LYS A C 1
ATOM 1611 O O . LYS A 1 198 ? -28.100 9.273 24.675 1.00 82.88 198 LYS A O 1
ATOM 1616 N N . SER A 1 199 ? -28.043 8.863 22.465 1.00 82.44 199 SER A N 1
ATOM 161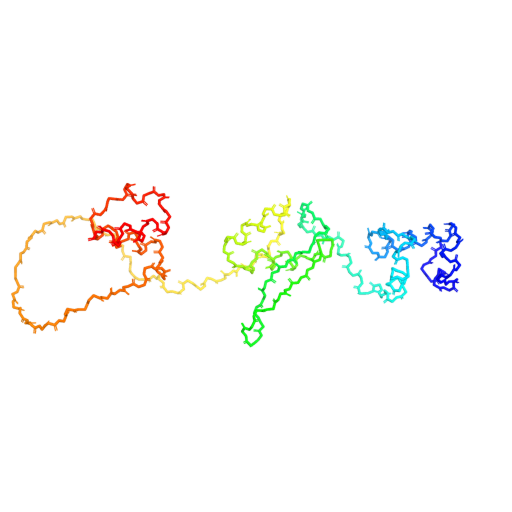7 C CA . SER A 1 199 ? -29.159 9.744 22.081 1.00 82.44 199 SER A CA 1
ATOM 1618 C C . SER A 1 199 ? -30.441 9.456 22.861 1.00 82.44 199 SER A C 1
ATOM 1620 O O . SER A 1 199 ? -31.104 10.368 23.345 1.00 82.44 199 SER A O 1
ATOM 1622 N N . ASP A 1 200 ? -30.771 8.178 22.999 1.00 82.56 200 ASP A N 1
ATOM 1623 C CA . ASP A 1 200 ? -32.065 7.715 23.491 1.00 82.56 200 ASP A CA 1
ATOM 1624 C C . ASP A 1 200 ? -32.104 7.818 25.026 1.00 82.56 200 ASP A C 1
ATOM 1626 O O . ASP A 1 200 ? -33.097 8.253 25.603 1.00 82.56 200 ASP A O 1
ATOM 1630 N N . LEU A 1 201 ? -30.969 7.528 25.677 1.00 83.12 201 LEU A N 1
ATOM 1631 C CA . LEU A 1 201 ? -30.739 7.801 27.098 1.00 83.12 201 LEU A CA 1
ATOM 1632 C C . LEU A 1 201 ? -30.848 9.303 27.406 1.00 83.12 201 LEU A C 1
ATOM 1634 O O . LEU A 1 201 ? -31.540 9.680 28.345 1.00 83.12 201 LEU A O 1
ATOM 1638 N N . ILE A 1 202 ? -30.215 10.167 26.603 1.00 84.69 202 ILE A N 1
ATOM 1639 C CA . ILE A 1 202 ? -30.286 11.628 26.777 1.00 84.69 202 ILE A CA 1
ATOM 1640 C C . ILE A 1 202 ? -31.726 12.131 26.619 1.00 84.69 202 ILE A C 1
ATOM 1642 O O . ILE A 1 202 ? -32.164 12.964 27.410 1.00 84.69 202 ILE A O 1
ATOM 1646 N N . LEU A 1 203 ? -32.482 11.606 25.651 1.00 82.50 203 LEU A N 1
ATOM 1647 C CA . LEU A 1 203 ? -33.898 11.941 25.478 1.00 82.50 203 LEU A CA 1
ATOM 1648 C C . LEU A 1 203 ? -34.745 11.506 26.682 1.00 82.50 203 LEU A C 1
ATOM 1650 O O . LEU A 1 203 ? -35.528 12.314 27.172 1.00 82.50 203 LEU A O 1
ATOM 1654 N N . LEU A 1 204 ? -34.562 10.292 27.214 1.00 81.69 204 LEU A N 1
ATOM 1655 C CA . LEU A 1 204 ? -35.271 9.834 28.420 1.00 81.69 204 LEU A CA 1
ATOM 1656 C C . LEU A 1 204 ? -34.930 10.668 29.666 1.00 81.69 204 LEU A C 1
ATOM 1658 O O . LEU A 1 204 ? -35.828 10.997 30.439 1.00 81.69 204 LEU A O 1
ATOM 1662 N N . ILE A 1 205 ? -33.662 11.060 29.832 1.00 83.56 205 ILE A N 1
ATOM 1663 C CA . ILE A 1 205 ? -33.189 11.905 30.946 1.00 83.56 205 ILE A CA 1
ATOM 1664 C C . ILE A 1 205 ? -33.671 13.362 30.803 1.00 83.56 205 ILE A C 1
ATOM 1666 O O . ILE A 1 205 ? -33.821 14.047 31.814 1.00 83.56 205 ILE A O 1
ATOM 1670 N N . LYS A 1 206 ? -33.946 13.837 29.578 1.00 82.38 206 LYS A N 1
ATOM 1671 C CA . LYS A 1 206 ? -34.578 15.144 29.298 1.00 82.38 206 LYS A CA 1
ATOM 1672 C C . LYS A 1 206 ? -36.120 15.104 29.311 1.00 82.38 206 LYS A C 1
ATOM 1674 O O . LYS A 1 206 ? -36.733 16.164 29.250 1.00 82.38 206 LYS A O 1
ATOM 1679 N N . SER A 1 207 ? -36.742 13.920 29.380 1.00 74.94 207 SER A N 1
ATOM 1680 C CA . SER A 1 207 ? -38.211 13.737 29.339 1.00 74.94 207 SER A CA 1
ATOM 1681 C C . SER A 1 207 ? -38.851 13.377 30.690 1.00 74.94 207 SER A C 1
ATOM 1683 O O . SER A 1 207 ? -40.072 13.252 30.753 1.00 74.94 207 SER A O 1
ATOM 1685 N N . ASN A 1 208 ? -38.043 13.209 31.743 1.00 62.06 208 ASN A N 1
ATOM 1686 C CA . ASN A 1 208 ? -38.453 13.046 33.146 1.00 62.06 208 ASN A CA 1
ATOM 1687 C C . ASN A 1 208 ? -37.738 14.101 33.992 1.00 62.06 208 ASN A C 1
ATOM 1689 O O . ASN A 1 208 ? -38.360 14.668 34.906 1.00 62.06 208 ASN A O 1
#

Sequence (208 aa):
MTREELIKIGKREVRNSASLLEAYKVAYKELFGHIPPCTGCTFDSDWNKFINANENNIKTMENKTFKLFDNSIIYTYHEKNKSGNKIPVRTYGYLMTEDFAINYLTKGTPEQIEERKQQFKILPEFPIEETEQDLDEKENLNPKQETEGDLETLDEGENTADNKQETEQDLDALKVAELKKLALEKGLKEEDLKGLKKSDLILLIKSN

Foldseek 3Di:
DELVVLVVVHLPVLLPDPVSVVVVQVNLCVQQVHGPPDCNPCVVVSVVCSVPDDSVPRCQPPDFQWAFPDQADKQWDWDQDPVRDTDIDIDGSSPDHLVNLQCCLVGDPPVSNVVSVVRTPGGGDDPPPPPPDPPPDDDDDDDDDDDDDDDDDDDDDDDDDDDPDPPPDVLVPDDLVVLLVLCVVVVHDVVVSPPDDSVVSVVSSVVD

Secondary structure (DSSP, 8-state):
--HHHHHHH-HHHHHH-HHHHHHHHHHHHHHHSS--TTTTTTHHHHHHHHHH--GGG----S--S-EES-SSSEEEEEEE-TTS-EEEEEEEGGG--HHHHHHHHHSS-HHHHHHHHTTEEE-------------TT---------------------------------TTTS-HHHHHHHHHHTT--TTTTSS--HHHHHHHHH--

pLDDT: mean 74.5, std 21.32, range [27.48, 93.94]

Radius of gyration: 31.58 Å; chains: 1; bounding box: 62×42×92 Å

Organism: Riemerella anatipestifer (NCBI:txid34085)